Protein AF-A0A0U0PI88-F1 (afdb_monomer)

pLDDT: mean 86.48, std 11.91, range [40.47, 97.56]

Mean predicted aligned error: 6.32 Å

Structure (mmCIF, N/CA/C/O backbone):
data_AF-A0A0U0PI88-F1
#
_entry.id   AF-A0A0U0PI88-F1
#
loop_
_atom_site.group_PDB
_atom_site.id
_atom_site.type_symbol
_atom_site.label_atom_id
_atom_site.label_alt_id
_atom_site.label_comp_id
_atom_site.label_asym_id
_atom_site.label_entity_id
_atom_site.label_seq_id
_atom_site.pdbx_PDB_ins_code
_atom_site.Cartn_x
_atom_site.Cartn_y
_atom_site.Cartn_z
_atom_site.occupancy
_atom_site.B_iso_or_equiv
_atom_site.auth_seq_id
_atom_site.auth_comp_id
_atom_site.auth_asym_id
_atom_site.auth_atom_id
_atom_site.pdbx_PDB_model_num
ATOM 1 N N . MET A 1 1 ? -8.560 27.026 24.096 1.00 40.53 1 MET A N 1
ATOM 2 C CA . MET A 1 1 ? -9.704 27.097 23.160 1.00 40.53 1 MET A CA 1
ATOM 3 C C . MET A 1 1 ? -9.721 25.819 22.339 1.00 40.53 1 MET A C 1
ATOM 5 O O . MET A 1 1 ? -8.729 25.538 21.684 1.00 40.53 1 MET A O 1
ATOM 9 N N . THR A 1 2 ? -10.796 25.036 22.423 1.00 40.47 2 THR A N 1
ATOM 10 C CA . THR A 1 2 ? -10.964 23.768 21.691 1.00 40.47 2 THR A CA 1
ATOM 11 C C . THR A 1 2 ? -11.554 24.063 20.313 1.00 40.47 2 THR A C 1
ATOM 13 O O . THR A 1 2 ? -12.611 24.681 20.209 1.00 40.47 2 THR A O 1
ATOM 16 N N . THR A 1 3 ? -10.869 23.665 19.245 1.00 50.72 3 THR A N 1
ATOM 17 C CA . THR A 1 3 ? -11.275 23.916 17.854 1.00 50.72 3 THR A CA 1
ATOM 18 C C . THR A 1 3 ? -12.109 22.759 17.290 1.00 50.72 3 THR A C 1
ATOM 20 O O . THR A 1 3 ? -12.086 21.642 17.806 1.00 50.72 3 THR A O 1
ATOM 23 N N . LYS A 1 4 ? -12.820 22.966 16.169 1.00 57.47 4 LYS A N 1
ATOM 24 C CA . LYS A 1 4 ? -13.527 21.876 15.455 1.00 57.47 4 LYS A CA 1
ATOM 25 C C . LYS A 1 4 ? -12.606 20.690 15.109 1.00 57.47 4 LYS A C 1
ATOM 27 O O . LYS A 1 4 ? -13.071 19.553 15.088 1.00 57.47 4 LYS A O 1
ATOM 32 N N . LYS A 1 5 ? -11.306 20.931 14.875 1.00 59.31 5 LYS A N 1
ATOM 33 C CA . LYS A 1 5 ? -10.305 19.873 14.638 1.00 59.31 5 LYS A CA 1
ATOM 34 C C . LYS A 1 5 ? -10.106 18.984 15.871 1.00 59.31 5 LYS A C 1
ATOM 36 O O . LYS A 1 5 ? -9.972 17.770 15.723 1.00 59.31 5 LYS A O 1
ATOM 41 N N . ASP A 1 6 ? -10.169 19.562 17.068 1.00 56.34 6 ASP A N 1
ATOM 42 C CA . ASP A 1 6 ? -10.041 18.825 18.328 1.00 56.34 6 ASP A CA 1
ATOM 43 C C . ASP A 1 6 ? -11.246 17.906 18.567 1.00 56.34 6 ASP A C 1
ATOM 45 O O . ASP A 1 6 ? -11.070 16.764 18.989 1.00 56.34 6 ASP A O 1
ATOM 49 N N . PHE A 1 7 ? -12.456 18.335 18.184 1.00 59.84 7 PHE A N 1
ATOM 50 C CA . PHE A 1 7 ? -13.653 17.483 18.215 1.00 59.84 7 PHE A CA 1
ATOM 51 C C . PHE A 1 7 ? -13.547 16.274 17.274 1.00 59.84 7 PHE A C 1
ATOM 53 O O . PHE A 1 7 ? -13.949 15.172 17.647 1.00 59.84 7 PHE A O 1
ATOM 60 N N . VAL A 1 8 ? -12.976 16.444 16.075 1.00 71.44 8 VAL A N 1
ATOM 61 C CA . VAL A 1 8 ? -12.751 15.331 15.133 1.00 71.44 8 VAL A CA 1
ATOM 62 C C . VAL A 1 8 ? -11.703 14.356 15.680 1.00 71.44 8 VAL A C 1
ATOM 64 O O . VAL A 1 8 ? -11.906 13.143 15.625 1.00 71.44 8 VAL A O 1
ATOM 67 N N . LYS A 1 9 ? -10.611 14.865 16.269 1.00 74.81 9 LYS A N 1
ATOM 68 C CA . LYS A 1 9 ? -9.561 14.034 16.881 1.00 74.81 9 LYS A CA 1
ATOM 69 C C . LYS A 1 9 ? -10.082 13.257 18.095 1.00 74.81 9 LYS A C 1
ATOM 71 O O . LYS A 1 9 ? -9.788 12.070 18.215 1.00 74.81 9 LYS A O 1
ATOM 76 N N . ALA A 1 10 ? -10.871 13.896 18.959 1.00 78.88 10 ALA A N 1
ATOM 77 C CA . ALA A 1 10 ? -11.473 13.266 20.133 1.00 78.88 10 ALA A CA 1
ATOM 78 C C . ALA A 1 10 ? -12.487 12.177 19.750 1.00 78.88 10 ALA A C 1
ATOM 80 O O . ALA A 1 10 ? -12.410 11.066 20.272 1.00 78.88 10 ALA A O 1
ATOM 81 N N . ARG A 1 11 ? -13.375 12.448 18.780 1.00 80.25 11 ARG A N 1
ATOM 82 C CA . ARG A 1 11 ? -14.320 11.442 18.261 1.00 80.25 11 ARG A CA 1
ATOM 83 C C . ARG A 1 11 ? -13.606 10.240 17.650 1.00 80.25 11 ARG A C 1
ATOM 85 O O . ARG A 1 11 ? -14.028 9.115 17.882 1.00 80.25 11 ARG A O 1
ATOM 92 N N . ARG A 1 12 ? -12.500 10.463 16.930 1.00 78.00 12 ARG A N 1
ATOM 93 C CA . ARG A 1 12 ? -11.675 9.369 16.399 1.00 78.00 12 ARG A CA 1
ATOM 94 C C . ARG A 1 12 ? -11.076 8.523 17.517 1.00 78.00 12 ARG A C 1
ATOM 96 O O . ARG A 1 12 ? -11.201 7.310 17.462 1.00 78.00 12 ARG A O 1
ATOM 103 N N . LYS A 1 13 ? -10.460 9.142 18.531 1.00 84.56 13 LYS A N 1
ATOM 104 C CA . LYS A 1 13 ? -9.921 8.393 19.680 1.00 84.56 13 LYS A CA 1
ATOM 105 C C . LYS A 1 13 ? -11.006 7.548 20.337 1.00 84.56 13 LYS A C 1
ATOM 107 O O . LYS A 1 13 ? -10.788 6.371 20.557 1.00 84.56 13 LYS A O 1
ATOM 112 N N . GLN A 1 14 ? -12.184 8.125 20.565 1.00 86.06 14 GLN A N 1
ATOM 113 C CA . GLN A 1 14 ? -13.311 7.397 21.141 1.00 86.06 14 GLN A CA 1
ATOM 114 C C . GLN A 1 14 ? -13.760 6.221 20.262 1.00 86.06 14 GLN A C 1
ATOM 116 O O . GLN A 1 14 ? -14.044 5.154 20.790 1.00 86.06 14 GLN A O 1
ATOM 121 N N . PHE A 1 15 ? -13.825 6.404 18.941 1.00 84.81 15 PHE A N 1
ATOM 122 C CA . PHE A 1 15 ? -14.179 5.337 18.004 1.00 84.81 15 PHE A CA 1
ATOM 123 C C . PHE A 1 15 ? -13.164 4.189 18.041 1.00 84.81 15 PHE A C 1
ATOM 125 O O . PHE A 1 15 ? -13.554 3.043 18.222 1.00 84.81 15 PHE A O 1
ATOM 132 N N . VAL A 1 16 ? -11.870 4.500 17.960 1.00 86.88 16 VAL A N 1
ATOM 133 C CA . VAL A 1 16 ? -10.812 3.484 17.999 1.00 86.88 16 VAL A CA 1
ATOM 134 C C . VAL A 1 16 ? -10.742 2.798 19.369 1.00 86.88 16 VAL A C 1
ATOM 136 O O . VAL A 1 16 ? -10.608 1.584 19.442 1.00 86.88 16 VAL A O 1
ATOM 139 N N . SER A 1 17 ? -10.926 3.540 20.465 1.00 88.50 17 SER A N 1
ATOM 140 C CA . SER A 1 17 ? -11.033 2.941 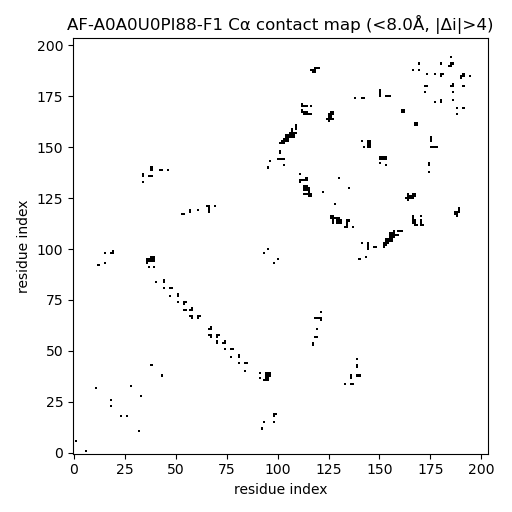21.798 1.00 88.50 17 SER A CA 1
ATOM 141 C C . SER A 1 17 ? -12.191 1.955 21.887 1.00 88.50 17 SER A C 1
ATOM 143 O O . SER A 1 17 ? -12.012 0.898 22.473 1.00 88.50 17 SER A O 1
ATOM 145 N N . ARG A 1 18 ? -13.351 2.260 21.283 1.00 89.62 18 ARG A N 1
ATOM 146 C CA . ARG A 1 18 ? -14.482 1.323 21.265 1.00 89.62 18 ARG A CA 1
ATOM 147 C C . ARG A 1 18 ? -14.115 0.022 20.574 1.00 89.62 18 ARG A C 1
ATOM 149 O O . ARG A 1 18 ? -14.468 -1.000 21.136 1.00 89.62 18 ARG A O 1
ATOM 156 N N . ILE A 1 19 ? -13.422 0.082 19.432 1.00 90.19 19 ILE A N 1
ATOM 157 C CA . ILE A 1 19 ? -12.943 -1.101 18.700 1.00 90.19 19 ILE A CA 1
ATOM 158 C C . ILE A 1 19 ? -12.105 -1.992 19.620 1.00 90.19 19 ILE A C 1
ATOM 160 O O . ILE A 1 19 ? -12.432 -3.157 19.768 1.00 90.19 19 ILE A O 1
ATOM 164 N N . ILE A 1 20 ? -11.101 -1.429 20.301 1.00 88.75 20 ILE A N 1
ATOM 165 C CA . ILE A 1 20 ? -10.195 -2.209 21.163 1.00 88.75 20 ILE A CA 1
ATOM 166 C C . ILE A 1 20 ? -10.895 -2.767 22.407 1.00 88.75 20 ILE A C 1
ATOM 168 O O . ILE A 1 20 ? -10.593 -3.866 22.853 1.00 88.75 20 ILE A O 1
ATOM 172 N N . THR A 1 21 ? -11.779 -1.986 23.032 1.00 89.94 21 THR A N 1
ATOM 173 C CA . THR A 1 21 ? -12.405 -2.389 24.305 1.00 89.94 21 THR A CA 1
ATOM 174 C C . THR A 1 21 ? -13.628 -3.282 24.133 1.00 89.94 21 THR A C 1
ATOM 176 O O . THR A 1 21 ? -14.136 -3.801 25.124 1.00 89.94 21 THR A O 1
ATOM 179 N N . GLY A 1 22 ? -14.173 -3.356 22.921 1.00 87.69 22 GLY A N 1
ATOM 180 C CA . GLY A 1 22 ? -15.372 -4.126 22.632 1.00 87.69 22 GLY A CA 1
ATOM 181 C C . GLY A 1 22 ? -15.032 -5.516 22.119 1.00 87.69 22 GLY A C 1
ATOM 182 O O . GLY A 1 22 ? -13.985 -5.723 21.519 1.00 87.69 22 GLY A O 1
ATOM 183 N N . ASP A 1 23 ? -15.953 -6.444 22.344 1.00 91.31 23 ASP A N 1
ATOM 184 C CA . ASP A 1 23 ? -15.924 -7.789 21.779 1.00 91.31 23 ASP A CA 1
ATOM 185 C C . ASP A 1 23 ? -16.867 -7.790 20.568 1.00 91.31 23 ASP A C 1
ATOM 187 O O . ASP A 1 23 ? -18.091 -7.819 20.726 1.00 91.31 23 ASP A O 1
ATOM 191 N N . TYR A 1 24 ? -16.311 -7.582 19.372 1.00 92.62 24 TYR A N 1
ATOM 192 C CA . TYR A 1 24 ? -17.074 -7.507 18.124 1.00 92.62 24 TYR A CA 1
ATOM 193 C C . TYR A 1 24 ? -16.629 -8.607 17.170 1.00 92.62 24 TYR A C 1
ATOM 195 O O . TYR A 1 24 ? -15.444 -8.715 16.877 1.00 92.62 24 TYR A O 1
ATOM 203 N N . ASP A 1 25 ? -17.591 -9.313 16.575 1.00 93.25 25 ASP A N 1
ATOM 204 C CA . ASP A 1 25 ? -17.313 -10.245 15.475 1.00 93.25 25 ASP A CA 1
ATOM 205 C C . ASP A 1 25 ? -16.973 -9.516 14.161 1.00 93.25 25 ASP A C 1
ATOM 207 O O . ASP A 1 25 ? -16.312 -10.066 13.284 1.00 93.25 25 ASP A O 1
ATOM 211 N N . ALA A 1 26 ? -17.462 -8.279 13.989 1.00 94.44 26 ALA A N 1
ATOM 212 C CA . ALA A 1 26 ? -17.216 -7.460 12.804 1.00 94.44 26 ALA A CA 1
ATOM 213 C C . ALA A 1 26 ? -17.398 -5.961 13.082 1.00 94.44 26 ALA A C 1
ATOM 215 O O . ALA A 1 26 ? -18.250 -5.545 13.872 1.00 94.44 26 ALA A O 1
ATOM 216 N N . ILE A 1 27 ? -16.639 -5.129 12.363 1.00 93.56 27 ILE A N 1
ATOM 217 C CA . ILE A 1 27 ? -16.718 -3.665 12.425 1.00 93.56 27 ILE A CA 1
ATOM 218 C C . ILE A 1 27 ? -16.922 -3.117 11.015 1.00 93.56 27 ILE A C 1
ATOM 220 O O . ILE A 1 27 ? -16.120 -3.365 10.119 1.00 93.56 27 ILE A O 1
ATOM 224 N N . VAL A 1 28 ? -17.967 -2.308 10.832 1.00 94.62 28 VAL A N 1
ATOM 225 C CA . VAL A 1 28 ? -18.207 -1.585 9.575 1.00 94.62 28 VAL A CA 1
ATOM 226 C C . VAL A 1 28 ? -17.711 -0.152 9.716 1.00 94.62 28 VAL A C 1
ATOM 228 O O . VAL A 1 28 ? -18.127 0.587 10.613 1.00 94.62 28 VAL A O 1
ATOM 231 N N . ILE A 1 29 ? -16.824 0.255 8.813 1.00 92.69 29 ILE A N 1
ATOM 232 C CA . ILE A 1 29 ? -16.184 1.568 8.819 1.00 92.69 29 ILE A CA 1
ATOM 233 C C . ILE A 1 29 ? -16.181 2.151 7.407 1.00 92.69 29 ILE A C 1
ATOM 235 O O . ILE A 1 29 ? -15.904 1.454 6.441 1.00 92.69 29 ILE A O 1
ATOM 239 N N . GLY A 1 30 ? -16.490 3.442 7.278 1.00 92.25 30 GLY A N 1
ATOM 240 C CA . GLY A 1 30 ? -16.359 4.130 5.992 1.00 92.25 30 GLY A CA 1
ATOM 241 C C . GLY A 1 30 ? -14.906 4.505 5.693 1.00 92.25 30 GLY A C 1
ATOM 242 O O . GLY A 1 30 ? -14.175 4.894 6.610 1.00 92.25 30 GLY A O 1
ATOM 243 N N . ASP A 1 31 ? -14.527 4.502 4.414 1.00 90.38 31 ASP A N 1
ATOM 244 C CA . ASP A 1 31 ? -13.166 4.757 3.908 1.00 90.38 31 ASP A CA 1
ATOM 245 C C . ASP A 1 31 ? -12.474 5.946 4.583 1.00 90.38 31 ASP A C 1
ATOM 247 O O . ASP A 1 31 ? -11.368 5.841 5.103 1.00 90.38 31 ASP A O 1
ATOM 251 N N . SER A 1 32 ? -13.169 7.084 4.683 1.00 87.44 32 SER A N 1
ATOM 252 C CA . SER A 1 32 ? -12.611 8.307 5.281 1.00 87.44 32 SER A CA 1
ATOM 253 C C . SER A 1 32 ? -12.236 8.187 6.765 1.00 87.44 32 SER A C 1
ATOM 255 O O . SER A 1 32 ? -11.491 9.024 7.280 1.00 87.44 32 SER A O 1
ATOM 257 N N . GLN A 1 33 ? -12.814 7.231 7.498 1.00 88.75 33 GLN A N 1
ATOM 258 C CA . GLN A 1 33 ? -12.428 6.928 8.877 1.00 88.75 33 GLN A CA 1
ATOM 259 C C . GLN A 1 33 ? -11.346 5.855 8.912 1.00 88.75 33 GLN A C 1
ATOM 261 O O . GLN A 1 33 ? -10.432 5.977 9.724 1.00 88.75 33 GLN A O 1
ATOM 266 N N . PHE A 1 34 ? -11.414 4.876 8.009 1.00 91.81 34 PHE A N 1
ATOM 267 C CA . PHE A 1 34 ? -10.381 3.861 7.840 1.00 91.81 34 PHE A CA 1
ATOM 268 C C . PHE A 1 34 ? -9.019 4.495 7.532 1.00 91.81 34 PHE A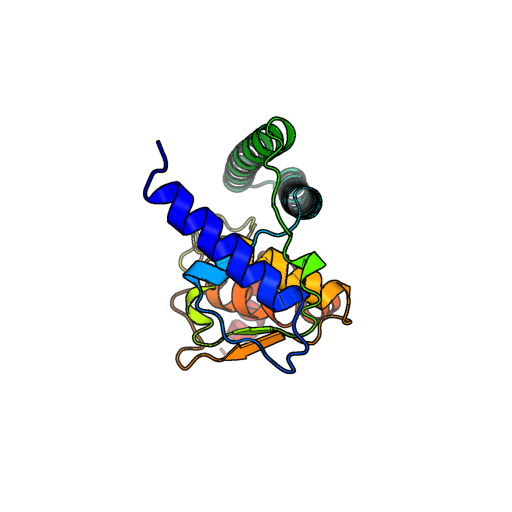 C 1
ATOM 270 O O . PHE A 1 34 ? -8.059 4.248 8.255 1.00 91.81 34 PHE A O 1
ATOM 277 N N . GLU A 1 35 ? -8.955 5.433 6.582 1.00 90.75 35 GLU A N 1
ATOM 278 C CA . GLU A 1 35 ? -7.746 6.205 6.233 1.00 90.75 35 GLU A CA 1
ATOM 279 C C . GLU A 1 35 ? -7.156 7.007 7.411 1.00 90.75 35 GLU A C 1
ATOM 281 O O . GLU A 1 35 ? -6.001 7.429 7.389 1.00 90.75 35 GLU A O 1
ATOM 286 N N . LYS A 1 36 ? -7.943 7.278 8.460 1.00 88.94 36 LYS A N 1
ATOM 287 C CA . LYS A 1 36 ? -7.477 8.041 9.633 1.00 88.94 36 LYS A CA 1
ATOM 288 C C . LYS A 1 36 ? -6.814 7.179 10.696 1.00 88.94 36 LYS A C 1
ATOM 290 O O . LYS A 1 36 ? -6.351 7.760 11.689 1.00 88.94 36 LYS A O 1
ATOM 295 N N . ILE A 1 37 ? -6.835 5.864 10.521 1.00 91.62 37 ILE A N 1
ATOM 296 C CA . ILE A 1 37 ? -6.147 4.876 11.343 1.00 91.62 37 ILE A CA 1
ATOM 297 C C . ILE A 1 37 ? -4.879 4.515 10.564 1.00 91.62 37 ILE A C 1
ATOM 299 O O . ILE A 1 37 ? -4.978 3.747 9.610 1.00 91.62 37 ILE A O 1
ATOM 303 N N . PRO A 1 38 ? -3.727 5.132 10.868 1.00 92.44 38 PRO A N 1
ATOM 304 C CA . PRO A 1 38 ? -2.497 4.842 10.147 1.00 92.44 38 PRO A CA 1
ATOM 305 C C . PRO A 1 38 ? -1.942 3.481 10.577 1.00 92.44 38 PRO A C 1
ATOM 307 O O . PRO A 1 38 ? -2.205 3.026 11.688 1.00 92.44 38 PRO A O 1
ATOM 310 N N . VAL A 1 39 ? -1.128 2.868 9.722 1.00 94.81 39 VAL A N 1
ATOM 311 C CA . VAL A 1 39 ? -0.182 1.842 10.179 1.00 94.81 39 VAL A CA 1
ATOM 312 C C . VAL A 1 39 ? 0.962 2.486 10.968 1.00 94.81 39 VAL A C 1
ATOM 314 O O . VAL A 1 39 ? 1.184 3.702 10.865 1.00 94.81 39 VAL A O 1
ATOM 317 N N . SER A 1 40 ? 1.717 1.679 11.704 1.00 93.75 40 SER A N 1
ATOM 318 C CA . SER A 1 40 ? 2.873 2.140 12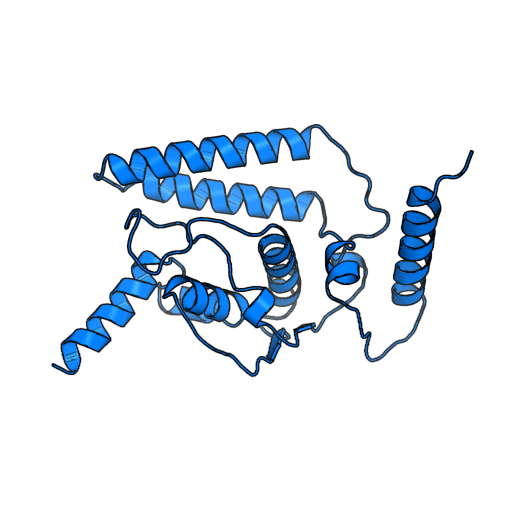.474 1.00 93.75 40 SER A CA 1
ATOM 319 C C . SER A 1 40 ? 3.892 2.925 11.635 1.00 93.75 40 SER A C 1
ATOM 321 O O . SER A 1 40 ? 4.047 2.739 10.422 1.00 93.75 40 SER A O 1
ATOM 323 N N . LYS A 1 41 ? 4.628 3.833 12.291 1.00 93.12 41 LYS A N 1
ATOM 324 C CA . LYS A 1 41 ? 5.714 4.594 11.646 1.00 93.12 41 LYS A CA 1
ATOM 325 C C . LYS A 1 41 ? 6.782 3.664 11.069 1.00 93.12 41 LYS A C 1
ATOM 327 O O . LYS A 1 41 ? 7.282 3.930 9.982 1.00 93.12 41 LYS A O 1
ATOM 332 N N . GLU A 1 42 ? 7.100 2.587 11.780 1.00 93.06 42 GLU A N 1
ATOM 333 C CA . GLU A 1 42 ? 8.039 1.564 11.323 1.00 93.06 42 GLU A CA 1
ATOM 334 C C . GLU A 1 42 ? 7.567 0.925 10.015 1.00 93.06 42 GLU A C 1
ATOM 336 O O . GLU A 1 42 ? 8.310 0.923 9.038 1.00 93.06 42 GLU A O 1
ATOM 341 N N . ARG A 1 43 ? 6.300 0.500 9.934 1.00 94.81 43 ARG A N 1
ATOM 342 C CA . ARG A 1 43 ? 5.740 -0.076 8.705 1.00 94.81 43 ARG A CA 1
ATOM 343 C C . ARG A 1 43 ? 5.729 0.914 7.540 1.00 94.81 43 ARG A C 1
ATOM 345 O O . ARG A 1 43 ? 6.053 0.534 6.419 1.00 94.81 43 ARG A O 1
ATOM 352 N N . GLN A 1 44 ? 5.425 2.189 7.795 1.00 95.44 44 GLN A N 1
ATOM 353 C CA . GLN A 1 44 ? 5.532 3.239 6.772 1.00 95.44 44 GLN A CA 1
ATOM 354 C C . GLN A 1 44 ? 6.974 3.409 6.268 1.00 95.44 44 GLN A C 1
ATOM 356 O O . GLN A 1 44 ? 7.183 3.592 5.071 1.00 95.44 44 GLN A O 1
ATOM 361 N N . MET A 1 45 ? 7.967 3.354 7.163 1.00 95.31 45 MET A N 1
ATOM 362 C CA . MET A 1 45 ? 9.382 3.442 6.791 1.00 95.31 45 MET A CA 1
ATOM 363 C C . MET A 1 45 ? 9.819 2.224 5.975 1.00 95.31 45 MET A C 1
ATOM 365 O O . MET A 1 45 ? 10.395 2.405 4.907 1.00 95.31 45 MET A O 1
ATOM 369 N N . ASN A 1 46 ? 9.483 1.016 6.431 1.00 95.88 46 ASN A N 1
ATOM 370 C CA . ASN A 1 46 ? 9.811 -0.231 5.738 1.00 95.88 46 ASN A CA 1
ATOM 371 C C . ASN A 1 46 ? 9.208 -0.255 4.330 1.00 95.88 46 ASN A C 1
ATOM 373 O O . ASN A 1 46 ? 9.912 -0.533 3.368 1.00 95.88 46 ASN A O 1
ATOM 377 N N . TYR A 1 47 ? 7.947 0.166 4.185 1.00 95.00 47 TYR A N 1
ATOM 378 C CA . TYR A 1 47 ? 7.304 0.287 2.877 1.00 95.00 47 TYR A CA 1
ATOM 379 C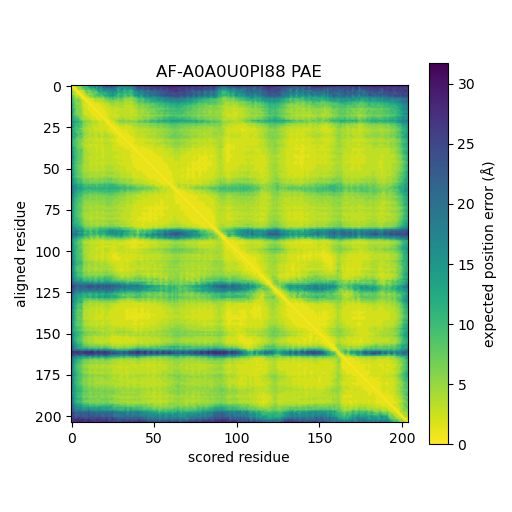 C . TYR A 1 47 ? 8.074 1.222 1.925 1.00 95.00 47 TYR A C 1
ATOM 381 O O . TYR A 1 47 ? 8.242 0.916 0.745 1.00 95.00 47 TYR A O 1
ATOM 389 N N . ILE A 1 48 ? 8.548 2.373 2.416 1.00 95.50 48 ILE A N 1
ATOM 390 C CA . ILE A 1 48 ? 9.324 3.313 1.594 1.00 95.50 48 ILE A CA 1
ATOM 391 C C . ILE A 1 48 ? 10.690 2.719 1.225 1.00 95.50 48 ILE A C 1
ATOM 393 O O . ILE A 1 48 ? 11.107 2.846 0.074 1.00 95.50 48 ILE A O 1
ATOM 397 N N . GLU A 1 49 ? 11.368 2.065 2.167 1.00 96.75 49 GLU A N 1
ATOM 398 C CA . GLU A 1 49 ? 12.665 1.416 1.937 1.00 96.75 49 GLU A CA 1
ATOM 399 C C . GLU A 1 49 ? 12.567 0.276 0.914 1.00 96.75 49 GLU A C 1
ATOM 401 O O . GLU A 1 49 ? 13.385 0.206 -0.004 1.00 96.75 49 GLU A O 1
ATOM 406 N N . ASP A 1 50 ? 11.526 -0.555 0.981 1.00 93.69 50 ASP A N 1
ATOM 407 C CA . ASP A 1 50 ? 11.282 -1.617 -0.002 1.00 93.69 50 ASP A CA 1
ATOM 408 C C . ASP A 1 50 ? 11.124 -1.040 -1.414 1.00 93.69 50 ASP A C 1
ATOM 410 O O . ASP A 1 50 ? 11.737 -1.517 -2.374 1.00 93.69 50 ASP A O 1
ATOM 414 N N . LYS A 1 51 ? 10.367 0.057 -1.544 1.00 92.50 51 LYS A N 1
ATOM 415 C CA . LYS A 1 51 ? 10.190 0.756 -2.824 1.00 92.50 51 LYS A CA 1
ATOM 416 C C . LYS A 1 51 ? 11.475 1.418 -3.316 1.00 92.50 51 LYS A C 1
ATOM 418 O O . LYS A 1 51 ? 11.724 1.442 -4.522 1.00 92.50 51 LYS A O 1
ATOM 423 N N . LEU A 1 52 ? 12.307 1.935 -2.412 1.00 95.31 52 LEU A N 1
ATOM 424 C CA . LEU A 1 52 ? 13.632 2.454 -2.753 1.00 95.31 52 LEU A CA 1
ATOM 425 C C . LEU A 1 52 ? 14.547 1.350 -3.283 1.00 95.31 52 LEU A C 1
ATOM 427 O O . LEU A 1 52 ? 15.251 1.577 -4.267 1.00 95.31 52 LEU A O 1
ATOM 431 N N . ASN A 1 53 ? 14.525 0.167 -2.673 1.00 94.50 53 ASN A N 1
ATOM 432 C CA . ASN A 1 53 ? 15.322 -0.974 -3.118 1.00 94.50 53 ASN A CA 1
ATOM 433 C C . ASN A 1 53 ? 14.894 -1.439 -4.517 1.00 94.50 53 ASN A C 1
ATOM 435 O O . ASN A 1 53 ? 15.741 -1.523 -5.405 1.00 94.50 53 ASN A O 1
ATOM 439 N N . GLU A 1 54 ? 13.590 -1.592 -4.755 1.00 90.50 54 GLU A N 1
ATOM 440 C CA . GLU A 1 54 ? 13.022 -1.921 -6.072 1.00 90.50 54 GLU A CA 1
ATOM 441 C C . GLU A 1 54 ? 13.448 -0.902 -7.155 1.00 90.50 54 GLU A C 1
ATOM 443 O O . GLU A 1 54 ? 13.916 -1.263 -8.238 1.00 90.50 54 GLU A O 1
ATOM 448 N N . LEU A 1 55 ? 13.387 0.400 -6.850 1.00 91.06 55 LEU A N 1
ATOM 449 C CA . LEU A 1 55 ? 13.836 1.452 -7.769 1.00 91.06 55 LEU A CA 1
ATOM 450 C C . LEU A 1 55 ? 15.351 1.437 -8.021 1.00 91.06 55 LEU A C 1
ATOM 452 O O . LEU A 1 55 ? 15.793 1.711 -9.141 1.00 91.06 55 LEU A O 1
ATOM 456 N N . ARG A 1 56 ? 16.161 1.151 -6.996 1.00 93.44 56 ARG A N 1
ATOM 457 C CA . ARG A 1 56 ? 17.628 1.062 -7.107 1.00 93.44 56 ARG A CA 1
ATOM 458 C C . ARG A 1 56 ? 18.044 -0.132 -7.967 1.00 93.44 56 ARG A C 1
ATOM 460 O O . ARG A 1 56 ? 18.973 0.003 -8.769 1.00 93.44 56 ARG A O 1
ATOM 467 N N . GLU A 1 57 ? 17.339 -1.256 -7.863 1.00 89.88 57 GLU A N 1
ATOM 468 C CA . GLU A 1 57 ? 17.539 -2.420 -8.730 1.00 89.88 57 GLU A CA 1
ATOM 469 C C . GLU A 1 57 ? 17.252 -2.072 -10.193 1.00 89.88 57 GLU A C 1
ATOM 471 O O . GLU A 1 57 ? 18.111 -2.289 -11.051 1.00 89.88 57 GLU A O 1
ATOM 476 N N . ILE A 1 58 ? 16.107 -1.444 -10.477 1.00 86.31 58 ILE A N 1
ATOM 477 C CA . ILE A 1 58 ? 15.739 -1.020 -11.838 1.00 86.31 58 ILE A CA 1
ATOM 478 C C . ILE A 1 58 ? 16.745 -0.017 -12.399 1.00 86.31 58 ILE A C 1
ATOM 480 O O . ILE A 1 58 ? 17.179 -0.148 -13.543 1.00 86.31 58 ILE A O 1
ATOM 484 N N . LYS A 1 59 ? 17.170 0.960 -11.590 1.00 88.88 59 LYS A N 1
ATOM 485 C CA . LYS A 1 59 ? 18.195 1.932 -11.986 1.00 88.88 59 LYS A CA 1
ATOM 486 C C . LYS A 1 59 ? 19.505 1.247 -12.383 1.00 88.88 59 LYS A C 1
ATOM 488 O O . LYS A 1 59 ? 20.124 1.655 -13.359 1.00 88.88 59 LYS A O 1
ATOM 493 N 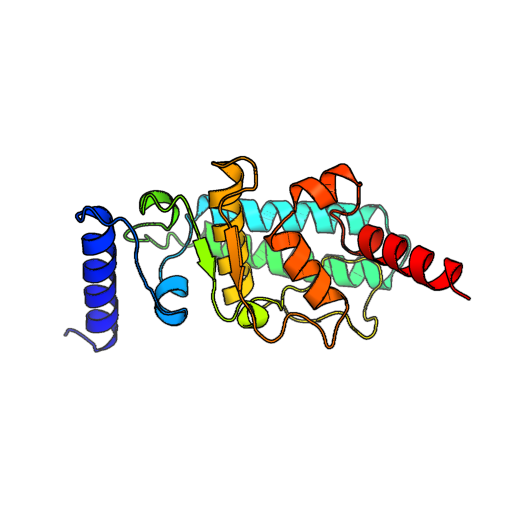N . THR A 1 60 ? 19.927 0.239 -11.621 1.00 91.00 60 THR A N 1
ATOM 494 C CA . THR A 1 60 ? 21.202 -0.464 -11.835 1.00 91.00 60 THR A CA 1
ATOM 495 C C . THR A 1 60 ? 21.192 -1.313 -13.103 1.00 91.00 60 THR A C 1
ATOM 497 O O . THR A 1 60 ? 22.195 -1.363 -13.807 1.00 91.00 60 THR A O 1
ATOM 500 N N . HIS A 1 61 ? 20.067 -1.964 -13.405 1.00 87.44 61 HIS A N 1
ATOM 501 C CA . HIS A 1 61 ? 19.969 -2.916 -14.515 1.00 87.44 61 HIS A CA 1
ATOM 502 C C . HIS A 1 61 ? 19.456 -2.299 -15.823 1.00 87.44 61 HIS A C 1
ATOM 504 O O . HIS A 1 61 ? 19.550 -2.927 -16.876 1.00 87.44 61 HIS A O 1
ATOM 510 N N . SER A 1 62 ? 18.905 -1.084 -15.788 1.00 83.62 62 SER A N 1
ATOM 511 C CA . SER A 1 62 ? 18.362 -0.432 -16.978 1.00 83.62 62 SER A CA 1
ATOM 512 C C . SER A 1 62 ? 19.435 0.310 -17.776 1.00 83.62 62 SER A C 1
ATOM 514 O O . SER A 1 62 ? 19.998 1.302 -17.319 1.00 83.62 62 SER A O 1
ATOM 516 N N . GLU A 1 63 ? 19.610 -0.066 -19.042 1.00 84.88 63 GLU A N 1
ATOM 517 C CA . GLU A 1 63 ? 20.410 0.702 -20.010 1.00 84.88 63 GLU A CA 1
ATOM 518 C C . GLU A 1 63 ? 19.636 1.895 -20.611 1.00 84.88 63 GLU A C 1
ATOM 520 O O . GLU A 1 63 ? 20.209 2.789 -21.244 1.00 84.88 63 GLU A O 1
ATOM 525 N N . ASN A 1 64 ? 18.315 1.950 -20.402 1.00 84.62 64 ASN A N 1
ATOM 526 C CA . ASN A 1 64 ? 17.470 3.026 -20.903 1.00 84.62 64 ASN A CA 1
ATOM 527 C C . ASN A 1 64 ? 17.623 4.296 -20.047 1.00 84.62 64 ASN A C 1
ATOM 529 O O . ASN A 1 64 ? 17.192 4.353 -18.894 1.00 84.62 64 ASN A O 1
ATOM 533 N N . LYS A 1 65 ? 18.180 5.359 -20.643 1.00 85.00 65 LYS A N 1
ATOM 534 C CA . LYS A 1 65 ? 18.390 6.663 -19.985 1.00 85.00 65 LYS A CA 1
ATOM 535 C C . LYS A 1 65 ? 17.104 7.303 -19.453 1.00 85.00 65 LYS A C 1
ATOM 537 O O . LYS A 1 65 ? 17.158 8.020 -18.457 1.00 85.00 65 LYS A O 1
ATOM 542 N N . TYR A 1 66 ? 15.970 7.092 -20.122 1.00 83.12 66 TYR A N 1
ATOM 543 C CA . TYR A 1 66 ? 14.683 7.634 -19.687 1.00 83.12 66 TYR A CA 1
ATOM 544 C C . TYR A 1 66 ? 14.231 6.967 -18.385 1.00 83.12 66 TYR A C 1
ATOM 546 O O . TYR A 1 66 ? 13.967 7.653 -17.401 1.00 83.12 66 TYR A O 1
ATOM 554 N N . THR A 1 67 ? 14.255 5.637 -18.361 1.00 82.88 67 THR A N 1
ATOM 555 C CA . THR A 1 67 ? 13.948 4.809 -17.191 1.00 82.88 67 THR A CA 1
ATOM 556 C C . THR A 1 67 ? 14.840 5.150 -16.002 1.00 82.88 67 THR A C 1
ATOM 558 O O . THR A 1 67 ? 14.345 5.372 -14.900 1.00 82.88 67 THR A O 1
ATOM 561 N N . VAL A 1 68 ? 16.153 5.275 -16.228 1.00 88.00 68 VAL A N 1
ATOM 562 C CA . VAL A 1 68 ? 17.115 5.672 -15.186 1.00 88.00 68 VAL A CA 1
ATOM 563 C C . VAL A 1 68 ? 16.736 7.026 -14.583 1.00 88.00 68 VAL A C 1
ATOM 565 O O . VAL A 1 68 ? 16.708 7.172 -13.363 1.00 88.00 68 VAL A O 1
ATOM 568 N N . LYS A 1 69 ? 16.383 8.005 -15.421 1.00 88.19 69 LYS A N 1
ATOM 569 C CA . LYS A 1 69 ? 15.986 9.342 -14.969 1.00 88.19 69 LYS A CA 1
ATOM 570 C C . LYS A 1 69 ? 14.678 9.330 -14.170 1.00 88.19 69 LYS A C 1
ATOM 572 O O . LYS A 1 69 ? 14.570 10.041 -13.173 1.00 88.19 69 LYS A O 1
ATOM 577 N N . GLU A 1 70 ? 13.682 8.551 -14.587 1.00 85.38 70 GLU A N 1
ATOM 578 C CA . GLU A 1 70 ? 12.429 8.404 -13.831 1.00 85.38 70 GLU A CA 1
ATOM 579 C C . GLU A 1 70 ? 12.648 7.710 -12.481 1.00 85.38 70 GLU A C 1
ATOM 581 O O . GLU A 1 70 ? 12.077 8.133 -11.468 1.00 85.38 70 GLU A O 1
ATOM 586 N N . ALA A 1 71 ? 13.512 6.691 -12.446 1.00 88.75 71 ALA A N 1
ATOM 587 C CA . ALA A 1 71 ? 13.896 6.021 -11.212 1.00 88.75 71 ALA A CA 1
ATOM 588 C C . ALA A 1 71 ? 14.595 6.996 -10.253 1.00 88.75 71 ALA A C 1
ATOM 590 O O . ALA A 1 71 ? 14.224 7.071 -9.087 1.00 88.75 71 ALA A O 1
ATOM 591 N N . GLU A 1 72 ? 15.529 7.821 -10.739 1.00 92.19 72 GLU A N 1
ATOM 592 C CA . GLU A 1 72 ? 16.202 8.854 -9.935 1.00 92.19 72 GLU A CA 1
ATOM 593 C C . GLU A 1 72 ? 15.234 9.878 -9.334 1.00 92.19 72 GLU A C 1
ATOM 595 O O . GLU A 1 72 ? 15.347 10.223 -8.157 1.00 92.19 72 GLU A O 1
ATOM 600 N N . GLN A 1 73 ? 14.259 10.344 -10.118 1.00 90.44 73 GLN A N 1
ATOM 601 C CA . GLN A 1 73 ? 13.232 11.265 -9.624 1.00 90.44 73 GLN A CA 1
ATOM 602 C C . GLN A 1 73 ? 12.372 10.625 -8.530 1.00 90.44 73 GLN A C 1
ATOM 604 O O . GLN A 1 73 ? 12.071 11.268 -7.523 1.00 90.44 73 GLN A O 1
ATOM 609 N N . SER A 1 74 ? 11.998 9.358 -8.715 1.00 90.06 74 SER A N 1
ATOM 610 C CA . SER A 1 74 ? 11.180 8.614 -7.754 1.00 90.06 74 SER A CA 1
ATOM 611 C C . SER A 1 74 ? 11.951 8.326 -6.463 1.00 90.06 74 SER A C 1
ATOM 613 O O . SER A 1 74 ? 11.416 8.555 -5.380 1.00 90.06 74 SER A O 1
ATOM 615 N N . ILE A 1 75 ? 13.222 7.920 -6.575 1.00 94.62 75 ILE A N 1
ATOM 616 C CA . ILE A 1 75 ? 14.140 7.715 -5.445 1.00 94.62 75 ILE A CA 1
ATOM 617 C C . ILE A 1 75 ? 14.256 9.000 -4.629 1.00 94.62 75 ILE A C 1
ATOM 619 O O . ILE A 1 75 ? 13.973 8.986 -3.438 1.00 94.62 75 ILE A O 1
ATOM 623 N N . SER A 1 76 ? 14.568 10.130 -5.271 1.00 96.06 76 SER A N 1
ATOM 624 C CA . SER A 1 76 ? 14.698 11.414 -4.571 1.00 96.06 76 SER A CA 1
ATOM 625 C C . SER A 1 76 ? 13.404 11.821 -3.849 1.00 96.06 76 SER A C 1
ATOM 627 O O . SER A 1 76 ? 13.440 12.339 -2.730 1.00 96.06 76 SER A O 1
ATOM 629 N N . GLY A 1 77 ? 12.244 11.560 -4.462 1.00 93.69 77 GLY A N 1
ATOM 630 C CA . GLY A 1 77 ? 10.943 11.809 -3.844 1.00 93.69 77 GLY A CA 1
ATOM 631 C C . GLY A 1 77 ? 10.692 10.953 -2.600 1.00 93.69 77 GLY A C 1
ATOM 632 O O . GLY A 1 77 ? 10.211 11.475 -1.593 1.00 93.69 77 GLY A O 1
ATOM 633 N N . LEU A 1 78 ? 11.023 9.662 -2.660 1.00 95.00 78 LEU A N 1
ATOM 634 C CA . LEU A 1 78 ? 10.861 8.720 -1.551 1.00 95.00 78 LEU A CA 1
ATOM 635 C C . LEU A 1 78 ? 11.880 8.952 -0.430 1.00 95.00 78 LEU A C 1
ATOM 637 O O . LEU A 1 78 ? 11.487 8.953 0.731 1.00 95.00 78 LEU A O 1
ATOM 641 N N . GLU A 1 79 ? 13.144 9.242 -0.749 1.00 97.50 79 GLU A N 1
ATOM 642 C CA . GLU A 1 79 ? 14.175 9.597 0.240 1.00 97.50 79 GLU A CA 1
ATOM 643 C C . GLU A 1 79 ? 13.755 10.832 1.042 1.00 97.50 79 GLU A C 1
ATOM 645 O O . GLU A 1 79 ? 13.814 10.833 2.271 1.00 97.50 79 GLU A O 1
ATOM 650 N N . LYS A 1 80 ? 13.201 11.851 0.373 1.00 96.62 80 LYS A N 1
ATOM 651 C CA . LYS A 1 80 ? 12.644 13.018 1.063 1.00 96.62 80 LYS A CA 1
ATOM 652 C C . LYS A 1 80 ? 11.472 12.653 1.981 1.00 96.62 80 LYS A C 1
ATOM 654 O O . LYS A 1 80 ? 11.385 13.171 3.093 1.00 96.62 80 LYS A O 1
ATOM 659 N N . GLN A 1 81 ? 10.560 11.787 1.531 1.00 93.69 81 GLN A N 1
ATOM 660 C CA . GLN A 1 81 ? 9.441 11.327 2.363 1.00 93.69 81 GLN A CA 1
ATOM 661 C C . GLN A 1 81 ? 9.928 10.537 3.581 1.00 93.69 81 GLN A C 1
ATOM 663 O O . GLN A 1 81 ? 9.409 10.740 4.679 1.00 93.69 81 GLN A O 1
ATOM 668 N N . LEU A 1 82 ? 10.937 9.684 3.402 1.00 95.81 82 LEU A N 1
ATOM 669 C CA . LEU A 1 82 ? 11.564 8.917 4.470 1.00 95.81 82 LEU A CA 1
ATOM 670 C C . LEU A 1 82 ? 12.231 9.837 5.496 1.00 95.81 82 LEU A C 1
ATOM 672 O O . LEU A 1 82 ? 11.988 9.692 6.691 1.00 95.81 82 LEU A O 1
ATOM 676 N N . GLU A 1 83 ? 13.003 10.830 5.046 1.00 95.56 83 GLU A N 1
ATOM 677 C CA . GLU A 1 83 ? 13.615 11.826 5.929 1.00 95.56 83 GLU A CA 1
ATOM 678 C C . GLU A 1 83 ? 12.565 12.608 6.727 1.00 95.56 83 GLU A C 1
ATOM 680 O O . GLU A 1 83 ? 12.716 12.814 7.934 1.00 95.56 83 GLU A O 1
ATOM 685 N N . GLU A 1 84 ? 11.488 13.056 6.075 1.00 93.31 84 GLU A N 1
ATOM 686 C CA . GLU A 1 84 ? 10.378 13.733 6.751 1.00 93.31 84 GLU A CA 1
ATOM 687 C C . GLU A 1 84 ? 9.750 12.818 7.811 1.00 93.31 84 GLU A C 1
ATOM 689 O O . GLU A 1 84 ? 9.536 13.238 8.952 1.00 93.31 84 GLU A O 1
ATOM 694 N N . LEU A 1 85 ? 9.498 11.556 7.465 1.00 91.44 85 LEU A N 1
ATOM 695 C CA . LEU A 1 85 ? 8.924 10.577 8.377 1.00 91.44 85 LEU A CA 1
ATO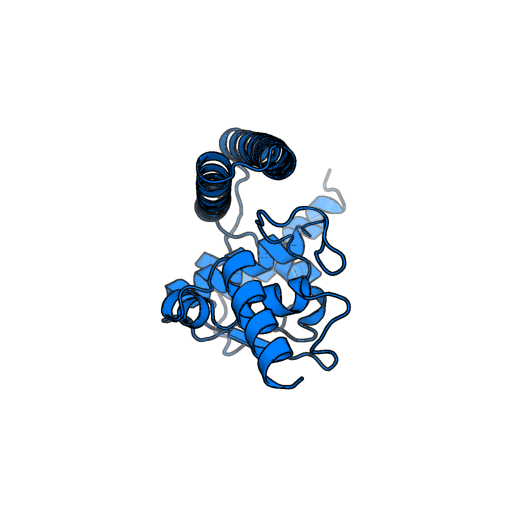M 696 C C . LEU A 1 85 ? 9.846 10.310 9.572 1.00 91.44 85 LEU A C 1
ATOM 698 O O . LEU A 1 85 ? 9.372 10.275 10.705 1.00 91.44 85 LEU A O 1
ATOM 702 N N . GLN A 1 86 ? 11.157 10.192 9.353 1.00 90.81 86 GLN A N 1
ATOM 703 C CA . GLN A 1 86 ? 12.157 10.000 10.404 1.00 90.81 86 GLN A CA 1
ATOM 704 C C . GLN A 1 86 ? 12.207 11.194 11.364 1.00 90.81 86 GLN A C 1
ATOM 706 O O . GLN A 1 86 ? 12.112 10.992 12.578 1.00 90.81 86 GLN A O 1
ATOM 711 N N . ARG A 1 87 ? 12.275 12.426 10.835 1.00 89.50 87 ARG A N 1
ATOM 712 C CA . ARG A 1 87 ? 12.388 13.668 11.625 1.00 89.50 87 ARG A CA 1
ATOM 713 C C . ARG A 1 87 ? 11.177 13.930 12.513 1.00 89.50 87 ARG A C 1
ATOM 715 O O . ARG A 1 87 ? 11.332 14.411 13.634 1.00 89.50 87 ARG A O 1
ATOM 722 N N . PHE A 1 88 ? 9.971 13.651 12.024 1.00 83.56 88 PHE A N 1
ATOM 723 C CA . PHE A 1 88 ? 8.751 13.915 12.779 1.00 83.56 88 PHE A CA 1
ATOM 724 C C . PHE A 1 88 ? 8.289 12.659 13.512 1.00 83.56 88 PHE A C 1
ATOM 726 O O . PHE A 1 88 ? 7.900 11.666 12.898 1.00 83.56 88 PHE A O 1
ATOM 733 N N . ASN A 1 89 ? 8.260 12.709 14.844 1.00 70.19 89 ASN A N 1
ATOM 734 C CA . ASN A 1 89 ? 7.501 11.722 15.599 1.00 70.19 89 ASN A CA 1
ATOM 735 C C . ASN A 1 89 ? 6.026 12.139 15.611 1.00 70.19 89 ASN A C 1
ATOM 737 O O . ASN A 1 89 ? 5.611 13.014 16.374 1.00 70.19 89 ASN A O 1
ATOM 741 N N . ARG A 1 90 ? 5.234 11.579 14.694 1.00 67.44 90 ARG A N 1
ATOM 742 C CA . ARG A 1 90 ? 3.779 11.707 14.759 1.00 67.44 90 ARG A CA 1
ATOM 743 C C . ARG A 1 90 ? 3.274 10.611 15.680 1.00 67.44 90 ARG A C 1
ATOM 745 O O . ARG A 1 90 ? 2.976 9.528 15.197 1.00 67.44 90 ARG A O 1
ATOM 752 N N . ASP A 1 91 ? 3.155 10.913 16.972 1.00 60.88 91 ASP A N 1
ATOM 753 C CA . ASP A 1 91 ? 2.500 9.999 17.909 1.00 60.88 91 ASP A CA 1
ATOM 754 C C . ASP A 1 91 ? 1.064 9.744 17.437 1.00 60.88 91 ASP A C 1
ATOM 756 O O . ASP A 1 91 ? 0.157 10.590 17.523 1.00 60.88 91 ASP A O 1
ATOM 760 N N . SER A 1 92 ? 0.889 8.561 16.869 1.00 68.00 92 SER A N 1
ATOM 761 C CA . SER A 1 92 ? -0.392 7.932 16.656 1.00 68.00 92 SER A CA 1
ATOM 762 C C . SER A 1 92 ? -0.930 7.496 18.017 1.00 68.00 92 SER A C 1
ATOM 764 O O . SER A 1 92 ? -0.181 7.125 18.914 1.00 68.00 92 SER A O 1
ATOM 766 N N . PHE A 1 93 ? -2.240 7.638 18.226 1.00 75.94 93 PHE A N 1
ATOM 767 C CA . PHE A 1 93 ? -2.836 7.191 19.487 1.00 75.94 93 PHE A CA 1
ATOM 768 C C . PHE A 1 93 ? -2.840 5.664 19.567 1.00 75.94 93 PHE A C 1
ATOM 770 O O . PHE A 1 93 ? -2.601 5.130 20.642 1.00 75.94 93 PHE A O 1
ATOM 777 N N . ILE A 1 94 ? -3.142 5.025 18.436 1.00 87.56 94 ILE A N 1
ATOM 778 C CA . ILE A 1 94 ? -3.306 3.592 18.206 1.00 87.56 94 ILE A CA 1
ATOM 779 C C . ILE A 1 94 ? -3.031 3.395 16.711 1.00 87.56 94 ILE A C 1
ATOM 781 O O . ILE A 1 94 ? -3.636 4.108 15.897 1.00 87.56 94 ILE A O 1
ATOM 785 N N . ASP A 1 95 ? -2.160 2.449 16.376 1.00 92.38 95 ASP A N 1
ATOM 786 C CA . ASP A 1 95 ? -1.885 2.052 14.995 1.00 92.38 95 ASP A CA 1
ATOM 787 C C . ASP A 1 95 ? -2.828 0.929 14.546 1.00 92.38 95 ASP A C 1
ATOM 789 O O . ASP A 1 95 ? -3.472 0.272 15.368 1.00 92.38 95 ASP A O 1
ATOM 793 N N . PHE A 1 96 ? -2.947 0.732 13.233 1.00 94.69 96 PHE A N 1
ATOM 794 C CA . PHE A 1 96 ? -3.830 -0.273 12.637 1.00 94.69 96 PHE A CA 1
ATOM 795 C C . PHE A 1 96 ? -3.565 -1.680 13.189 1.00 94.69 96 PHE A C 1
ATOM 797 O O . PHE A 1 96 ? -4.498 -2.389 13.555 1.00 94.69 96 PHE A O 1
ATOM 804 N N . GLU A 1 97 ? -2.291 -2.026 13.344 1.00 93.00 97 GLU A N 1
ATOM 805 C CA . GLU A 1 97 ? -1.816 -3.312 13.859 1.00 93.00 97 GLU A CA 1
ATOM 806 C C . GLU A 1 97 ? -2.282 -3.575 15.301 1.00 93.00 97 GLU A C 1
ATOM 808 O O . GLU A 1 97 ? -2.434 -4.715 15.728 1.00 93.00 97 GLU A O 1
ATOM 813 N N . ASN A 1 98 ? -2.560 -2.520 16.073 1.00 91.69 98 ASN A N 1
ATOM 814 C CA . ASN A 1 98 ? -3.027 -2.647 17.453 1.00 91.69 98 ASN A CA 1
ATOM 815 C C . ASN A 1 98 ? -4.544 -2.846 17.568 1.00 91.69 98 ASN A C 1
ATOM 817 O O . ASN A 1 98 ? -5.048 -2.986 18.682 1.00 91.69 98 ASN A O 1
ATOM 821 N N . LEU A 1 99 ? -5.282 -2.824 16.455 1.00 92.06 99 LEU A N 1
ATOM 822 C CA . LEU A 1 99 ? -6.728 -3.048 16.469 1.00 92.06 99 LEU A CA 1
ATOM 823 C C . LEU A 1 99 ? -7.110 -4.521 16.590 1.00 92.06 99 LEU A C 1
ATOM 825 O O . LEU A 1 99 ? -8.260 -4.794 16.917 1.00 92.06 99 LEU A O 1
ATOM 829 N N . GLY A 1 100 ? -6.181 -5.444 16.316 1.00 90.62 100 GLY A N 1
ATOM 830 C CA . GLY A 1 100 ? -6.466 -6.881 16.299 1.00 90.62 100 GLY A CA 1
ATOM 831 C C . GLY A 1 100 ? -7.371 -7.312 15.142 1.00 90.62 100 GLY A C 1
ATOM 832 O O . GLY A 1 100 ? -8.065 -8.314 15.261 1.00 90.62 100 GLY A O 1
ATOM 833 N N . ILE A 1 101 ? -7.401 -6.542 14.047 1.00 93.19 101 ILE A N 1
ATOM 834 C CA . ILE A 1 101 ? -8.141 -6.906 12.833 1.00 93.19 101 ILE A CA 1
ATOM 835 C C . ILE A 1 101 ? -7.337 -7.969 12.086 1.00 93.19 101 ILE A C 1
ATOM 837 O O . ILE A 1 101 ? -6.228 -7.693 11.638 1.00 93.19 101 ILE A O 1
ATOM 841 N N . ASP A 1 102 ? -7.924 -9.148 11.915 1.00 94.88 102 ASP A N 1
ATOM 842 C CA . ASP A 1 102 ? -7.330 -10.298 11.224 1.00 94.88 102 ASP A CA 1
ATOM 843 C C . ASP A 1 102 ? -7.939 -10.551 9.834 1.00 94.88 102 ASP A C 1
ATOM 845 O O . ASP A 1 102 ? -7.416 -11.354 9.061 1.00 94.88 102 ASP A O 1
ATOM 849 N N . PHE A 1 103 ? -9.037 -9.866 9.496 1.00 96.94 103 PHE A N 1
ATOM 850 C CA . PHE A 1 103 ? -9.746 -10.002 8.228 1.00 96.94 103 PHE A CA 1
ATOM 851 C C . PHE A 1 103 ? -10.238 -8.654 7.704 1.00 96.94 103 PHE A C 1
ATOM 853 O O . PHE A 1 103 ? -10.851 -7.867 8.429 1.00 96.94 103 PHE A O 1
ATOM 860 N N . LEU A 1 104 ? -10.023 -8.399 6.411 1.00 97.12 104 LEU A N 1
ATOM 861 C CA . LEU A 1 104 ? -10.455 -7.173 5.744 1.00 97.12 104 LEU A CA 1
ATOM 862 C C . LEU A 1 104 ? -11.353 -7.478 4.543 1.00 97.12 104 LEU A C 1
ATOM 864 O O . LEU A 1 104 ? -10.926 -8.058 3.545 1.00 97.12 104 LEU A O 1
ATOM 868 N N . PHE A 1 105 ? -12.594 -7.001 4.626 1.00 97.56 105 PHE A N 1
ATOM 869 C CA . PHE A 1 105 ? -13.531 -6.966 3.510 1.00 97.56 105 PHE A CA 1
ATOM 870 C C . PHE A 1 105 ? -13.651 -5.530 2.994 1.00 97.56 105 PHE A C 1
ATOM 872 O O . PHE A 1 105 ? -14.062 -4.636 3.733 1.00 97.56 105 PHE A O 1
ATOM 879 N N . VAL A 1 106 ? -13.302 -5.307 1.729 1.00 96.19 106 VAL A N 1
ATOM 880 C CA . VAL A 1 106 ? -13.361 -3.995 1.075 1.00 96.19 106 VAL A CA 1
ATOM 881 C C . VAL A 1 106 ? -14.456 -4.024 0.023 1.00 96.19 106 VAL A C 1
ATOM 883 O O . VAL A 1 106 ? -14.309 -4.681 -1.007 1.00 96.19 106 VAL A O 1
ATOM 886 N N . ASP A 1 107 ? -15.543 -3.306 0.282 1.00 95.56 107 ASP A N 1
ATOM 887 C CA . ASP A 1 107 ? -16.553 -3.015 -0.733 1.00 95.56 107 ASP A CA 1
ATOM 888 C C . ASP A 1 107 ? -16.105 -1.847 -1.623 1.00 95.56 107 ASP A C 1
ATOM 890 O O . ASP A 1 107 ? -15.275 -1.026 -1.228 1.00 95.56 107 ASP A O 1
ATOM 894 N N . GLU A 1 108 ? -16.622 -1.797 -2.847 1.00 93.69 108 GLU A N 1
ATOM 895 C CA . GLU A 1 108 ? -16.225 -0.847 -3.889 1.00 93.69 108 GLU A CA 1
ATOM 896 C C . GLU A 1 108 ? -14.704 -0.702 -4.053 1.00 93.69 108 GLU A C 1
ATOM 898 O O . GLU A 1 108 ? -14.145 0.387 -4.229 1.00 93.69 108 GLU A O 1
ATOM 903 N N . ALA A 1 109 ? -14.015 -1.846 -4.065 1.00 93.44 109 ALA A N 1
ATOM 904 C CA . ALA A 1 109 ? -12.558 -1.929 -4.098 1.00 93.44 109 ALA A CA 1
ATOM 905 C C . ALA A 1 109 ? -11.914 -1.166 -5.268 1.00 93.44 109 ALA A C 1
ATOM 907 O O . ALA A 1 109 ? -10.760 -0.744 -5.179 1.00 93.44 109 ALA A O 1
ATOM 908 N N . HIS A 1 110 ? -12.661 -0.915 -6.351 1.00 90.94 110 HIS A N 1
ATOM 909 C CA . HIS A 1 110 ? -12.228 -0.087 -7.479 1.00 90.94 110 HIS A CA 1
ATOM 910 C C . HIS A 1 110 ? -11.792 1.334 -7.069 1.00 90.94 110 HIS A C 1
ATOM 912 O O . HIS A 1 110 ? -11.065 1.992 -7.815 1.00 90.94 110 HIS A O 1
ATOM 918 N N . HIS A 1 111 ? -12.160 1.813 -5.879 1.00 91.81 111 HIS A N 1
ATOM 919 C CA . HIS A 1 111 ? -11.650 3.060 -5.321 1.00 91.81 111 HIS A CA 1
ATOM 920 C C . HIS A 1 111 ? -10.162 3.021 -4.938 1.00 91.81 111 HIS A C 1
ATOM 922 O O . HIS A 1 111 ? -9.562 4.098 -4.832 1.00 91.81 111 HIS A O 1
ATOM 928 N N . PHE A 1 112 ? -9.558 1.837 -4.786 1.00 93.00 112 PHE A N 1
ATOM 929 C CA . PHE A 1 112 ? -8.185 1.641 -4.304 1.00 93.00 112 PHE A CA 1
ATOM 930 C C . PHE A 1 112 ? -7.181 1.190 -5.385 1.00 93.00 112 PHE A C 1
ATOM 932 O O . PHE A 1 112 ? -6.062 0.816 -5.076 1.00 93.00 112 PHE A O 1
ATOM 939 N N . LYS A 1 113 ? -7.516 1.300 -6.676 1.00 90.25 113 LYS A N 1
ATOM 940 C CA . LYS A 1 113 ? -6.722 0.748 -7.804 1.00 90.25 113 LYS A CA 1
ATOM 941 C C . LYS A 1 113 ? -5.570 1.598 -8.370 1.00 90.25 113 LYS A C 1
ATOM 943 O O . LYS A 1 113 ? -4.917 1.202 -9.327 1.00 90.25 113 LYS A O 1
ATOM 948 N N . ASN A 1 114 ? -5.336 2.787 -7.824 1.00 88.94 114 ASN A N 1
ATOM 949 C CA . ASN A 1 114 ? -4.374 3.774 -8.347 1.00 88.94 114 ASN A CA 1
ATOM 950 C C . ASN A 1 114 ? -3.056 3.772 -7.559 1.00 88.94 114 ASN A C 1
ATOM 952 O O . ASN A 1 114 ? -2.835 4.653 -6.716 1.00 88.94 114 ASN A O 1
ATOM 956 N N . ILE A 1 115 ? -2.202 2.788 -7.820 1.00 90.06 115 ILE A N 1
ATOM 957 C CA . ILE A 1 115 ? -0.800 2.779 -7.389 1.00 90.06 115 ILE A CA 1
ATOM 958 C C . ILE A 1 115 ? 0.042 2.795 -8.658 1.00 90.06 115 ILE A C 1
ATOM 960 O O . ILE A 1 115 ? -0.135 1.931 -9.513 1.00 90.06 115 ILE A O 1
ATOM 964 N N . ARG A 1 116 ? 0.924 3.792 -8.810 1.00 87.56 116 ARG A N 1
ATOM 965 C CA . ARG A 1 116 ? 1.883 3.812 -9.918 1.00 87.56 116 ARG A CA 1
ATOM 966 C C . ARG A 1 116 ? 2.807 2.604 -9.758 1.00 87.56 116 ARG A C 1
ATOM 968 O O . ARG A 1 116 ? 3.520 2.556 -8.754 1.00 87.56 116 ARG A O 1
ATOM 975 N N . PR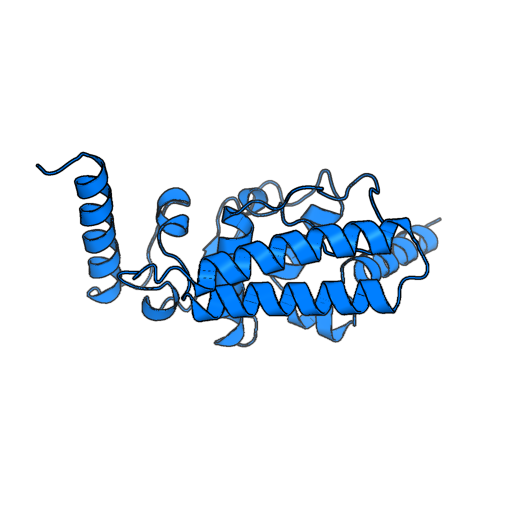O A 1 117 ? 2.810 1.653 -10.707 1.00 86.12 117 PRO A N 1
ATOM 976 C CA . PRO A 1 117 ? 3.765 0.563 -10.675 1.00 86.12 117 PRO A CA 1
ATOM 977 C C . PRO A 1 117 ? 5.178 1.117 -10.828 1.00 86.12 117 PRO A C 1
ATOM 979 O O . PRO A 1 117 ? 5.393 2.099 -11.546 1.00 86.12 117 PRO A O 1
ATOM 982 N N . ILE A 1 118 ? 6.140 0.479 -10.172 1.00 82.94 118 ILE A N 1
ATOM 983 C CA . ILE A 1 118 ? 7.542 0.731 -10.470 1.00 82.94 118 ILE A CA 1
ATOM 984 C C . ILE A 1 118 ? 7.873 -0.096 -11.717 1.00 82.94 118 ILE A C 1
ATOM 986 O O . ILE A 1 118 ? 7.623 -1.296 -11.764 1.00 82.94 118 ILE A O 1
ATOM 990 N N . THR A 1 119 ? 8.331 0.577 -12.770 1.00 81.12 119 THR A N 1
ATOM 991 C CA . THR A 1 119 ? 8.442 -0.006 -14.110 1.00 81.12 119 THR A CA 1
ATOM 992 C C . THR A 1 119 ? 9.580 0.628 -14.890 1.00 81.12 119 THR A C 1
ATOM 994 O O . THR A 1 119 ? 9.833 1.831 -14.780 1.00 81.12 119 THR 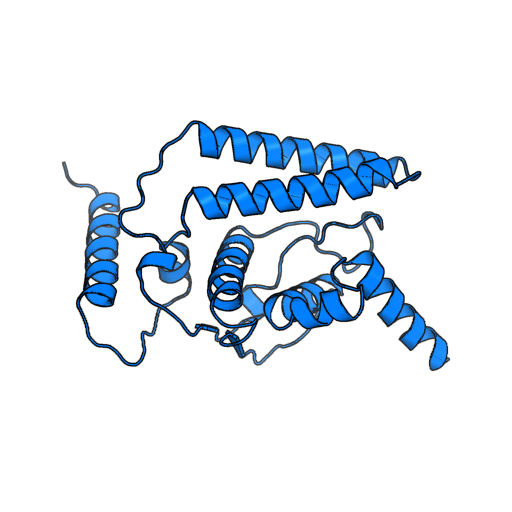A O 1
ATOM 997 N N . GLY A 1 120 ? 10.249 -0.187 -15.703 1.00 73.25 120 GLY A N 1
ATOM 998 C CA . GLY A 1 120 ? 11.229 0.248 -16.681 1.00 73.25 120 GLY A CA 1
ATOM 999 C C . GLY A 1 120 ? 10.643 0.652 -18.034 1.00 73.25 120 GLY A C 1
ATOM 1000 O O . GLY A 1 120 ? 11.368 1.211 -18.856 1.00 73.25 120 GLY A O 1
ATOM 1001 N N . LEU A 1 121 ? 9.347 0.416 -18.265 1.00 71.69 121 LEU A N 1
ATOM 1002 C CA . LEU A 1 121 ? 8.672 0.620 -19.553 1.00 71.69 121 LEU A CA 1
ATOM 1003 C C . LEU A 1 121 ? 8.454 2.105 -19.909 1.00 71.69 121 LEU A C 1
ATOM 1005 O O . LEU A 1 121 ? 8.156 2.431 -21.058 1.00 71.69 121 LEU A O 1
ATOM 1009 N N . GLY A 1 122 ? 8.637 3.019 -18.952 1.00 65.00 122 GLY A N 1
ATOM 1010 C CA . GLY A 1 122 ? 8.420 4.456 -19.124 1.00 65.00 122 GLY A CA 1
ATOM 1011 C C . GLY A 1 122 ? 6.936 4.848 -19.188 1.00 65.00 122 GLY A C 1
ATOM 1012 O O . GLY A 1 122 ? 6.068 4.151 -18.665 1.00 65.00 122 GLY A O 1
ATOM 1013 N N . ASN A 1 123 ? 6.619 5.976 -19.837 1.00 64.06 123 ASN A N 1
ATOM 1014 C CA . ASN A 1 123 ? 5.244 6.480 -19.984 1.00 64.06 123 ASN A CA 1
ATOM 1015 C C . ASN A 1 123 ? 4.472 5.739 -21.096 1.00 64.06 123 ASN A C 1
ATOM 1017 O O . ASN A 1 123 ? 4.239 6.282 -22.179 1.00 64.06 123 ASN A O 1
ATOM 1021 N N . VAL A 1 124 ? 4.069 4.495 -20.834 1.00 66.81 124 VAL A N 1
ATOM 1022 C CA . VAL A 1 124 ? 3.223 3.702 -21.743 1.00 66.81 124 VAL A CA 1
ATOM 1023 C C . VAL A 1 124 ? 1.740 3.974 -21.476 1.00 66.81 124 VAL A C 1
ATOM 1025 O O . VAL A 1 124 ? 1.303 4.112 -20.331 1.00 66.81 124 VAL A O 1
ATOM 1028 N N . ALA A 1 125 ? 0.937 4.037 -22.541 1.00 68.38 125 ALA A N 1
ATOM 1029 C CA . ALA A 1 125 ? -0.514 4.156 -22.427 1.00 68.38 125 ALA A CA 1
ATOM 1030 C C . ALA A 1 125 ? -1.094 2.992 -21.599 1.00 68.38 125 ALA A C 1
ATOM 1032 O O . ALA A 1 125 ? -0.801 1.828 -21.856 1.00 68.38 125 ALA A O 1
ATOM 1033 N N . GLY A 1 126 ? -1.931 3.310 -20.608 1.00 74.81 126 GLY A N 1
ATOM 1034 C CA . GLY A 1 126 ? -2.507 2.314 -19.699 1.00 74.81 126 GLY A CA 1
ATOM 1035 C C . GLY A 1 126 ? -1.724 2.096 -18.397 1.00 74.81 126 GLY A C 1
ATOM 1036 O O . GLY A 1 126 ? -2.146 1.270 -17.583 1.00 74.81 126 GLY A O 1
ATOM 1037 N N . ILE A 1 127 ? -0.646 2.850 -18.161 1.00 81.44 127 ILE A N 1
ATOM 1038 C CA . ILE A 1 127 ? 0.045 2.929 -16.866 1.00 81.44 127 ILE A CA 1
ATOM 1039 C C . ILE A 1 127 ? -0.382 4.215 -16.147 1.00 81.44 127 ILE A C 1
ATOM 1041 O O . ILE A 1 127 ? -0.372 5.301 -16.727 1.00 81.44 127 ILE A O 1
ATOM 1045 N N . THR A 1 128 ? -0.791 4.106 -14.882 1.00 79.56 128 THR A N 1
ATOM 1046 C CA . THR A 1 128 ? -1.088 5.284 -14.057 1.00 79.56 128 THR A CA 1
ATOM 1047 C C . THR A 1 128 ? 0.195 6.003 -13.648 1.00 79.56 128 THR A C 1
ATOM 1049 O O . THR A 1 128 ? 1.129 5.395 -13.131 1.00 79.56 128 THR A O 1
ATOM 1052 N N . ASN A 1 129 ? 0.223 7.325 -13.822 1.00 76.81 129 ASN A N 1
ATOM 1053 C CA . ASN A 1 129 ? 1.390 8.157 -13.505 1.00 76.81 129 ASN A CA 1
ATOM 1054 C C . ASN A 1 129 ? 1.367 8.716 -12.079 1.00 76.81 129 ASN A C 1
ATOM 1056 O O . ASN A 1 129 ? 2.302 9.402 -11.659 1.00 76.81 129 ASN A O 1
ATOM 1060 N N . THR A 1 130 ? 0.303 8.438 -11.326 1.00 81.19 130 THR A N 1
ATOM 1061 C CA . THR A 1 130 ? 0.095 8.973 -9.981 1.00 81.19 130 THR A CA 1
ATOM 1062 C C . THR A 1 130 ? -0.247 7.866 -9.001 1.00 81.19 130 THR A C 1
ATOM 1064 O O . THR A 1 130 ? -1.107 7.031 -9.277 1.00 81.19 130 THR A O 1
ATOM 1067 N N . THR A 1 131 ? 0.357 7.933 -7.819 1.00 87.44 131 THR A N 1
ATOM 1068 C CA . THR A 1 131 ? 0.001 7.089 -6.678 1.00 87.44 131 THR A CA 1
ATOM 1069 C C . THR A 1 131 ? -0.888 7.869 -5.721 1.00 87.44 131 THR A C 1
ATOM 1071 O O . THR A 1 131 ? -0.531 8.959 -5.268 1.00 87.44 131 THR A O 1
ATOM 1074 N N . SER A 1 132 ? -2.053 7.312 -5.395 1.00 91.06 132 SER A N 1
ATOM 1075 C CA . SER A 1 132 ? -2.950 7.897 -4.399 1.00 91.06 132 SER A CA 1
ATOM 1076 C C . SER A 1 132 ? -2.524 7.510 -2.983 1.00 91.06 132 SER A C 1
ATOM 1078 O O . SER A 1 132 ? -2.321 6.332 -2.696 1.00 91.06 132 SER A O 1
ATOM 1080 N N . LYS A 1 133 ? -2.469 8.483 -2.063 1.00 92.12 133 LYS A N 1
ATOM 1081 C CA . LYS A 1 133 ? -2.097 8.241 -0.655 1.00 92.12 133 LYS A CA 1
ATOM 1082 C C . LYS A 1 133 ? -2.991 7.207 0.029 1.00 92.12 133 LYS A C 1
ATOM 1084 O O . LYS A 1 133 ? -2.482 6.383 0.775 1.00 92.12 133 LYS A O 1
ATOM 1089 N N . LYS A 1 134 ? -4.297 7.221 -0.254 1.00 94.06 134 LYS A N 1
ATOM 1090 C CA . LYS A 1 134 ? -5.238 6.251 0.326 1.00 94.06 134 LYS A CA 1
ATOM 1091 C C . LYS A 1 134 ? -4.993 4.817 -0.157 1.00 94.06 134 LYS A C 1
ATOM 1093 O O . LYS A 1 134 ? -5.308 3.870 0.545 1.00 94.06 134 LYS A O 1
ATOM 1098 N N . ASN A 1 135 ? -4.419 4.654 -1.348 1.00 94.38 135 ASN A N 1
ATOM 1099 C CA . ASN A 1 135 ? -4.150 3.331 -1.905 1.00 94.38 135 ASN A CA 1
ATOM 1100 C C . ASN A 1 135 ? -2.857 2.767 -1.323 1.00 94.38 135 ASN A C 1
ATOM 1102 O O . ASN A 1 135 ? -2.804 1.584 -1.021 1.00 94.38 135 ASN A O 1
ATOM 1106 N N . VAL A 1 136 ? -1.862 3.626 -1.078 1.00 94.88 136 VAL A N 1
ATOM 1107 C CA . VAL A 1 136 ? -0.672 3.258 -0.294 1.00 94.88 136 VAL A CA 1
ATOM 1108 C C . VAL A 1 136 ? -1.066 2.880 1.134 1.00 94.88 136 VAL A C 1
ATOM 1110 O O . VAL A 1 136 ? -0.611 1.863 1.640 1.00 94.88 136 VAL A O 1
ATOM 1113 N N . ASP A 1 137 ? -1.960 3.648 1.768 1.00 96.06 137 ASP A N 1
ATOM 1114 C CA . ASP A 1 137 ? -2.524 3.302 3.081 1.00 96.06 137 ASP A CA 1
ATOM 1115 C C . ASP A 1 137 ? -3.229 1.935 3.063 1.00 96.06 137 ASP A C 1
ATOM 1117 O O . ASP A 1 137 ? -2.942 1.088 3.907 1.00 96.06 137 ASP A O 1
ATOM 1121 N N . MET A 1 138 ? -4.079 1.683 2.062 1.00 96.94 138 MET A N 1
ATOM 1122 C CA . MET A 1 138 ? -4.717 0.379 1.861 1.00 96.94 138 MET A CA 1
ATOM 1123 C C . MET A 1 138 ? -3.689 -0.740 1.639 1.00 96.94 138 MET A C 1
ATOM 1125 O O . MET A 1 138 ? -3.830 -1.810 2.219 1.00 96.94 138 MET A O 1
ATOM 1129 N N . GLU A 1 139 ? -2.643 -0.511 0.839 1.00 96.06 139 GLU A N 1
ATOM 1130 C CA . GLU A 1 139 ? -1.602 -1.511 0.553 1.00 96.06 139 GLU A CA 1
ATOM 1131 C C . GLU A 1 139 ? -0.850 -1.900 1.813 1.00 96.06 139 GLU A C 1
ATOM 1133 O O . GLU A 1 139 ? -0.749 -3.086 2.106 1.00 96.06 139 GLU A O 1
ATOM 1138 N N . MET A 1 140 ? -0.424 -0.931 2.622 1.00 97.00 140 MET A N 1
ATOM 1139 C CA . MET A 1 140 ? 0.267 -1.231 3.875 1.00 97.00 140 MET A CA 1
ATOM 1140 C C . MET A 1 140 ? -0.602 -2.037 4.852 1.00 97.00 140 MET A C 1
ATOM 1142 O O . MET A 1 140 ? -0.090 -2.935 5.517 1.00 97.00 140 MET A O 1
ATOM 1146 N N . LYS A 1 141 ? -1.907 -1.750 4.931 1.00 97.50 141 LYS A N 1
ATOM 1147 C CA . LYS A 1 141 ? -2.844 -2.476 5.808 1.00 97.50 141 LYS A CA 1
ATOM 1148 C C . LYS A 1 141 ? -3.152 -3.880 5.304 1.00 97.50 141 LYS A C 1
ATOM 1150 O O . LYS A 1 141 ? -3.141 -4.825 6.083 1.00 97.50 141 LYS A O 1
ATOM 1155 N N . VAL A 1 142 ? -3.379 -4.020 3.997 1.00 97.19 142 VAL A N 1
ATOM 1156 C CA . VAL A 1 142 ? -3.554 -5.324 3.346 1.00 97.19 142 VAL A CA 1
ATOM 1157 C C . VAL A 1 142 ? -2.324 -6.198 3.581 1.00 97.19 142 VAL A C 1
ATOM 1159 O O . VAL A 1 142 ? -2.467 -7.350 3.981 1.00 97.19 142 VAL A O 1
ATOM 1162 N N . ARG A 1 143 ? -1.118 -5.646 3.396 1.00 95.56 143 ARG A N 1
ATOM 1163 C CA . ARG A 1 143 ? 0.137 -6.372 3.628 1.00 95.56 143 ARG A CA 1
ATOM 1164 C C . ARG A 1 143 ? 0.308 -6.798 5.072 1.00 95.56 143 ARG A C 1
ATOM 1166 O O . ARG A 1 143 ? 0.691 -7.937 5.298 1.00 95.56 143 ARG A O 1
ATOM 1173 N N . GLN A 1 144 ? -0.031 -5.936 6.027 1.00 96.00 144 GLN A N 1
ATOM 1174 C CA . GLN A 1 144 ?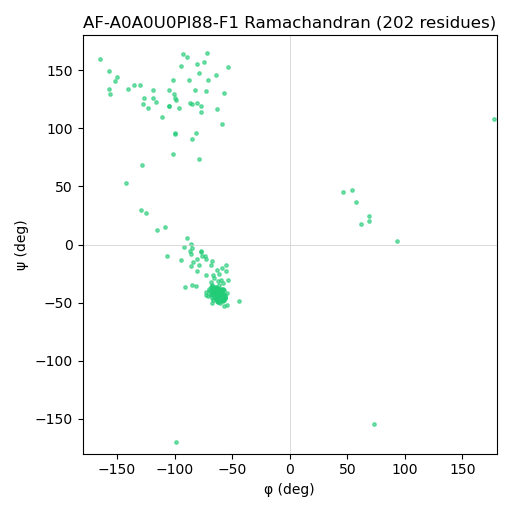 0.056 -6.304 7.433 1.00 96.00 144 GLN A CA 1
ATOM 1175 C C . GLN A 1 144 ? -0.802 -7.532 7.770 1.00 96.00 144 GLN A C 1
ATOM 1177 O O . GLN A 1 144 ? -0.290 -8.470 8.369 1.00 96.00 144 GLN A O 1
ATOM 1182 N N . ILE A 1 145 ? -2.065 -7.563 7.339 1.00 96.75 145 ILE A N 1
ATOM 1183 C CA . ILE A 1 145 ? -2.935 -8.731 7.555 1.00 96.75 145 ILE A CA 1
ATOM 1184 C C . ILE A 1 145 ? -2.357 -9.961 6.839 1.00 96.75 145 ILE A C 1
ATOM 1186 O O . ILE A 1 145 ? -2.272 -11.049 7.401 1.00 96.75 145 ILE A O 1
ATOM 1190 N N . GLN A 1 146 ? -1.917 -9.805 5.591 1.00 95.81 146 GLN A N 1
ATOM 1191 C CA . GLN A 1 146 ? -1.383 -10.916 4.804 1.00 95.81 146 GLN A CA 1
ATOM 1192 C C . GLN A 1 146 ? -0.111 -11.537 5.395 1.00 95.81 146 GLN A C 1
ATOM 1194 O O . GLN A 1 146 ? 0.043 -12.756 5.329 1.00 95.81 146 GLN A O 1
ATOM 1199 N N . GLU A 1 147 ? 0.783 -10.728 5.965 1.00 94.00 147 GLU A N 1
ATOM 1200 C CA . GLU A 1 147 ? 2.006 -11.186 6.637 1.00 94.00 147 GLU A CA 1
ATOM 1201 C C . GLU A 1 147 ? 1.699 -12.083 7.846 1.00 94.00 147 GLU A C 1
ATOM 1203 O O . GLU A 1 147 ? 2.424 -13.044 8.099 1.00 94.00 147 GLU A O 1
ATOM 1208 N N . GLU A 1 148 ? 0.606 -11.809 8.560 1.00 94.31 148 GLU A N 1
ATOM 1209 C CA . GLU A 1 148 ? 0.178 -12.567 9.743 1.00 94.31 148 GLU A CA 1
ATOM 1210 C C . GLU A 1 148 ? -0.673 -13.800 9.389 1.00 94.31 148 GLU A C 1
ATOM 1212 O O . GLU A 1 148 ? -0.783 -14.737 10.185 1.00 94.31 148 GLU A O 1
ATOM 1217 N N . HIS A 1 149 ? -1.237 -13.840 8.176 1.00 95.44 149 HIS A N 1
ATOM 1218 C CA . HIS A 1 149 ? -2.239 -14.830 7.772 1.00 95.44 149 HIS A CA 1
ATOM 1219 C C . HIS A 1 149 ? -1.927 -15.557 6.454 1.00 95.44 149 HIS A C 1
ATOM 1221 O O . HIS A 1 149 ? -2.848 -15.999 5.766 1.00 95.44 149 HIS A O 1
ATOM 1227 N N . ASP A 1 150 ? -0.648 -15.731 6.098 1.00 94.12 150 ASP A N 1
ATOM 1228 C CA . ASP A 1 150 ? -0.225 -16.528 4.927 1.00 94.12 150 ASP A CA 1
ATOM 1229 C C . ASP A 1 150 ? -0.921 -16.062 3.630 1.00 94.12 150 ASP A C 1
ATOM 1231 O O . ASP A 1 150 ? -1.497 -16.850 2.878 1.00 94.12 150 ASP A O 1
ATOM 1235 N N . PHE A 1 151 ? -0.925 -14.740 3.419 1.00 93.62 151 PHE A N 1
ATOM 1236 C CA . PHE A 1 151 ? -1.515 -14.049 2.266 1.00 93.62 151 PHE A CA 1
ATOM 1237 C C . PHE A 1 151 ? -3.034 -14.219 2.085 1.00 93.62 151 PHE A C 1
ATOM 1239 O O . PHE A 1 151 ? -3.575 -13.916 1.021 1.00 93.62 151 PHE A O 1
ATOM 1246 N N . LYS A 1 152 ? -3.744 -14.648 3.133 1.00 93.00 152 LYS A N 1
ATOM 1247 C CA . LYS A 1 152 ? -5.208 -14.803 3.152 1.00 93.00 152 LYS A CA 1
ATOM 1248 C C . LYS A 1 152 ? -5.893 -13.602 3.817 1.00 93.00 152 LYS A C 1
ATOM 1250 O O . LYS A 1 152 ? -5.277 -12.574 4.078 1.00 93.00 152 LYS A O 1
ATOM 1255 N N . ASN A 1 153 ? -7.192 -13.753 4.070 1.00 96.31 153 ASN A N 1
ATOM 1256 C CA . ASN A 1 153 ? -8.030 -12.854 4.868 1.00 96.31 153 ASN A CA 1
ATOM 1257 C C . ASN A 1 153 ? -8.310 -11.469 4.263 1.00 96.31 153 ASN A C 1
ATOM 1259 O O . ASN A 1 153 ? -8.732 -10.549 4.962 1.00 96.31 153 ASN A O 1
ATOM 1263 N N . ILE A 1 154 ? -8.143 -11.335 2.948 1.00 97.38 154 ILE A N 1
ATOM 1264 C CA . ILE A 1 154 ? -8.489 -10.130 2.196 1.00 97.38 154 ILE A CA 1
ATOM 1265 C C . ILE A 1 154 ? -9.559 -10.480 1.169 1.00 97.38 154 ILE A C 1
ATOM 1267 O O . ILE A 1 154 ? -9.372 -11.380 0.350 1.00 97.38 154 ILE A O 1
ATOM 1271 N N . VAL A 1 155 ? -10.670 -9.748 1.183 1.00 96.19 155 VAL A N 1
ATOM 1272 C CA . VAL A 1 155 ? -11.722 -9.862 0.169 1.00 96.19 155 VAL A CA 1
ATOM 1273 C C . VAL A 1 155 ? -12.027 -8.491 -0.398 1.00 96.19 155 VAL A C 1
ATOM 1275 O O . VAL A 1 155 ? -12.420 -7.583 0.328 1.00 96.19 155 VAL A O 1
ATOM 1278 N N . PHE A 1 156 ? -11.860 -8.344 -1.709 1.00 95.38 156 PHE A N 1
ATOM 1279 C CA . PHE A 1 156 ? -12.242 -7.143 -2.443 1.00 95.38 156 PHE A CA 1
ATOM 1280 C C . PHE A 1 156 ? -13.515 -7.433 -3.238 1.00 95.38 156 PHE A C 1
ATOM 1282 O O . PHE A 1 156 ? -13.524 -8.296 -4.116 1.00 95.38 156 PHE A O 1
ATOM 1289 N N . ALA A 1 157 ? -14.581 -6.699 -2.939 1.00 94.00 157 ALA A N 1
ATOM 1290 C CA . ALA A 1 157 ? -15.829 -6.707 -3.682 1.00 94.00 157 ALA A CA 1
ATOM 1291 C C . ALA A 1 157 ? -15.923 -5.434 -4.529 1.00 94.00 157 ALA A C 1
ATOM 1293 O O . ALA A 1 157 ? -15.624 -4.330 -4.080 1.00 94.00 157 ALA A O 1
ATOM 1294 N N . THR A 1 158 ? -16.291 -5.585 -5.797 1.00 90.94 158 THR A N 1
ATOM 1295 C CA . THR A 1 158 ? -16.525 -4.450 -6.689 1.00 90.94 158 THR A CA 1
ATOM 1296 C C . THR A 1 158 ? -17.448 -4.870 -7.823 1.00 90.94 158 THR A C 1
ATOM 1298 O O . THR A 1 158 ? -17.242 -5.909 -8.453 1.00 90.94 158 THR A O 1
ATOM 1301 N N . GLY A 1 159 ? -18.454 -4.042 -8.116 1.00 86.19 159 GLY A N 1
ATOM 1302 C CA . GLY A 1 159 ? -19.290 -4.201 -9.310 1.00 86.19 159 GLY A CA 1
ATOM 1303 C C . GLY A 1 159 ? -18.571 -3.803 -10.604 1.00 86.19 159 GLY A C 1
ATOM 1304 O O . GLY A 1 159 ? -19.070 -4.061 -11.697 1.00 86.19 159 GLY A O 1
ATOM 1305 N N . THR A 1 160 ? -17.390 -3.184 -10.495 1.00 83.06 160 THR A N 1
ATOM 1306 C CA . THR A 1 160 ? -16.590 -2.683 -11.622 1.00 83.06 160 THR A CA 1
ATOM 1307 C C . THR A 1 160 ? -15.142 -3.203 -11.550 1.00 83.06 160 THR A C 1
ATOM 1309 O O . THR A 1 160 ? -14.208 -2.445 -11.275 1.00 83.06 160 THR A O 1
ATOM 1312 N N . PRO A 1 161 ? -14.921 -4.520 -11.756 1.00 63.38 161 PRO A N 1
ATOM 1313 C CA . PRO A 1 161 ? -13.633 -5.167 -11.482 1.00 63.38 161 PRO A CA 1
ATOM 1314 C C . PRO A 1 161 ? -12.462 -4.755 -12.397 1.00 63.38 161 PRO A C 1
ATOM 1316 O O . PRO A 1 161 ? -11.319 -5.034 -12.048 1.00 63.38 161 PRO A O 1
ATOM 1319 N N . VAL A 1 162 ? -12.688 -4.092 -13.541 1.00 62.97 162 VAL A N 1
ATOM 1320 C CA . VAL A 1 162 ? -11.627 -3.697 -14.501 1.00 62.97 162 VAL A CA 1
ATOM 1321 C C . VAL A 1 162 ? -12.147 -2.646 -15.504 1.00 62.97 162 VAL A C 1
ATOM 1323 O O . VAL A 1 162 ? -13.352 -2.586 -15.728 1.00 62.97 162 VAL A O 1
ATOM 1326 N N . SER A 1 163 ? -11.358 -1.820 -16.211 1.00 58.03 163 SER A N 1
ATOM 1327 C CA . SER A 1 163 ? -9.932 -1.421 -16.176 1.00 58.03 163 SER A CA 1
ATOM 1328 C C . SER A 1 163 ? -9.720 -0.462 -17.351 1.00 58.03 163 SER A C 1
ATOM 1330 O O . SER A 1 163 ? -9.675 -0.904 -18.500 1.00 58.03 163 SER A O 1
ATOM 1332 N N . ASN A 1 164 ? -9.547 0.835 -17.116 1.00 63.12 164 ASN A N 1
ATOM 1333 C CA . ASN A 1 164 ? -9.086 1.695 -18.219 1.00 63.12 164 ASN A CA 1
ATOM 1334 C C . ASN A 1 164 ? -7.579 1.518 -18.465 1.00 63.12 164 ASN A C 1
ATOM 1336 O O . ASN A 1 164 ? -7.016 2.113 -19.381 1.00 63.12 164 ASN A O 1
ATOM 1340 N N . SER A 1 165 ? -6.910 0.737 -17.614 1.00 81.19 165 SER A N 1
ATOM 1341 C CA . SER A 1 165 ? -5.466 0.651 -17.571 1.00 81.19 165 SER A CA 1
ATOM 1342 C C . SER A 1 165 ? -5.017 -0.725 -17.066 1.00 81.19 165 SER A C 1
ATOM 1344 O O . SER A 1 165 ? -5.607 -1.306 -16.154 1.00 81.19 165 SER A O 1
ATOM 1346 N N . ILE A 1 166 ? -3.949 -1.240 -17.672 1.00 86.31 166 ILE A N 1
ATOM 1347 C CA . ILE A 1 166 ? -3.305 -2.503 -17.299 1.00 86.31 166 ILE A CA 1
ATOM 1348 C C . ILE A 1 166 ? -2.669 -2.414 -15.900 1.00 86.31 166 ILE A C 1
ATOM 1350 O O . ILE A 1 166 ? -2.644 -3.400 -15.167 1.00 86.31 166 ILE A O 1
ATOM 1354 N N . SER A 1 167 ? -2.250 -1.213 -15.477 1.00 88.19 167 SER A N 1
ATOM 1355 C CA . SER A 1 167 ? -1.748 -0.985 -14.118 1.00 88.19 167 SER A CA 1
ATOM 1356 C C . SER A 1 167 ? -2.820 -1.137 -13.039 1.00 88.19 167 SER A C 1
ATOM 1358 O O . SER A 1 167 ? -2.510 -1.657 -11.977 1.00 88.19 167 SER A O 1
ATOM 1360 N N . GLU A 1 168 ? -4.073 -0.741 -13.295 1.00 89.56 168 GLU A N 1
ATOM 1361 C CA . GLU A 1 168 ? -5.164 -0.933 -12.323 1.00 89.56 168 GLU A CA 1
ATOM 1362 C C . GLU A 1 168 ? -5.405 -2.423 -12.040 1.00 89.56 168 GLU A C 1
ATOM 1364 O O . GLU A 1 168 ? -5.572 -2.820 -10.886 1.00 89.56 168 GLU A O 1
ATOM 1369 N N . LEU A 1 169 ? -5.391 -3.251 -13.091 1.00 89.69 169 LEU A N 1
ATOM 1370 C CA . LEU A 1 169 ? -5.541 -4.701 -12.964 1.00 89.69 169 LEU A CA 1
ATOM 1371 C C . LEU A 1 169 ? -4.378 -5.304 -12.171 1.00 89.69 169 LEU A C 1
ATOM 1373 O O . LEU A 1 169 ? -4.609 -6.079 -11.244 1.00 89.69 169 LEU A O 1
ATOM 1377 N N . TYR A 1 170 ? -3.145 -4.906 -12.491 1.00 91.06 170 TYR A N 1
ATOM 1378 C CA . TYR A 1 170 ? -1.974 -5.333 -11.732 1.00 91.06 170 TYR A CA 1
ATOM 1379 C C . TYR A 1 170 ? -2.092 -4.973 -10.250 1.00 91.06 170 TYR A C 1
ATOM 1381 O O . TYR A 1 170 ? -1.890 -5.829 -9.395 1.00 91.06 170 TYR A O 1
ATOM 1389 N N . THR A 1 171 ? -2.471 -3.731 -9.935 1.00 91.94 171 THR A N 1
ATOM 1390 C CA . THR A 1 171 ? -2.666 -3.283 -8.553 1.00 91.94 171 THR A CA 1
ATOM 1391 C C . THR A 1 171 ? -3.669 -4.171 -7.812 1.00 91.94 171 THR A C 1
ATOM 1393 O O . THR A 1 171 ? -3.380 -4.604 -6.699 1.00 91.94 171 THR A O 1
ATOM 1396 N N . MET A 1 172 ? -4.806 -4.512 -8.429 1.00 92.31 172 MET A N 1
ATOM 1397 C CA . MET A 1 172 ? -5.790 -5.417 -7.818 1.00 92.31 172 MET A CA 1
ATOM 1398 C C . MET A 1 172 ? -5.242 -6.825 -7.580 1.00 92.31 172 MET A C 1
ATOM 1400 O O . MET A 1 172 ? -5.456 -7.395 -6.511 1.00 92.31 172 MET A O 1
ATOM 1404 N N . MET A 1 173 ? -4.509 -7.387 -8.544 1.00 92.00 173 MET A N 1
ATOM 1405 C CA . MET A 1 173 ? -3.875 -8.697 -8.365 1.00 92.00 173 MET A CA 1
ATOM 1406 C C . MET A 1 173 ? -2.818 -8.657 -7.261 1.00 92.00 173 MET A C 1
ATOM 1408 O O . MET A 1 173 ? -2.769 -9.560 -6.432 1.00 92.00 173 MET A O 1
ATOM 1412 N N . ASN A 1 174 ? -2.026 -7.588 -7.207 1.00 92.75 174 ASN A N 1
ATOM 1413 C CA . ASN A 1 174 ? -1.012 -7.393 -6.184 1.00 92.75 174 ASN A CA 1
ATOM 1414 C C . ASN A 1 174 ? -1.634 -7.268 -4.787 1.00 92.75 174 ASN A C 1
ATOM 1416 O O . ASN A 1 174 ? -1.069 -7.789 -3.831 1.00 92.75 174 ASN A O 1
ATOM 1420 N N . TYR A 1 175 ? -2.804 -6.640 -4.631 1.00 93.75 175 TYR A N 1
ATOM 1421 C CA . TYR A 1 175 ? -3.515 -6.653 -3.347 1.00 93.75 175 TYR A CA 1
ATOM 1422 C C . TYR A 1 175 ? -3.874 -8.072 -2.907 1.00 93.75 175 TYR A C 1
ATOM 1424 O O . TYR A 1 175 ? -3.580 -8.448 -1.778 1.00 93.75 175 TYR A O 1
ATOM 1432 N N . ILE A 1 176 ? -4.488 -8.856 -3.792 1.00 92.81 176 ILE A N 1
ATOM 1433 C CA . ILE A 1 176 ? -5.156 -10.107 -3.411 1.00 92.81 176 ILE A CA 1
ATOM 1434 C C . ILE A 1 176 ? -4.205 -11.301 -3.347 1.00 92.81 176 ILE A C 1
ATOM 1436 O O . ILE A 1 176 ? -4.391 -12.169 -2.504 1.00 92.81 176 ILE A O 1
ATOM 1440 N N . GLN A 1 177 ? -3.205 -11.359 -4.225 1.00 92.94 177 GLN A N 1
ATOM 1441 C CA . GLN A 1 177 ? -2.381 -12.557 -4.421 1.00 92.94 177 GLN A CA 1
ATOM 1442 C C . GLN A 1 177 ? -0.896 -12.233 -4.684 1.00 92.94 177 GLN A C 1
ATOM 1444 O O . GLN A 1 177 ? -0.327 -12.685 -5.685 1.00 92.94 177 GLN A O 1
ATOM 1449 N N . PRO A 1 178 ? -0.236 -11.434 -3.823 1.00 94.12 178 PRO A N 1
ATOM 1450 C CA . PRO A 1 178 ? 1.174 -11.086 -4.019 1.00 94.12 178 PRO A CA 1
ATOM 1451 C C . PRO A 1 178 ? 2.098 -12.316 -3.970 1.00 94.12 178 PRO A C 1
ATOM 1453 O O . PRO A 1 178 ? 3.107 -12.369 -4.672 1.00 94.12 178 PRO A O 1
ATOM 1456 N N . ASP A 1 179 ? 1.743 -13.340 -3.194 1.00 94.25 179 ASP A N 1
ATOM 1457 C CA . ASP A 1 179 ? 2.468 -14.608 -3.094 1.00 94.25 179 ASP A CA 1
ATOM 1458 C C . ASP A 1 179 ? 2.419 -15.412 -4.396 1.00 94.25 179 ASP A C 1
ATOM 1460 O O . ASP A 1 179 ? 3.418 -16.010 -4.801 1.00 94.25 179 ASP A O 1
ATOM 1464 N N . ILE A 1 180 ? 1.273 -15.393 -5.079 1.00 94.25 180 ILE A N 1
ATOM 1465 C CA . ILE A 1 180 ? 1.099 -16.035 -6.377 1.00 94.25 180 ILE A CA 1
ATOM 1466 C C . ILE A 1 180 ? 1.933 -15.306 -7.425 1.00 94.25 180 ILE A C 1
ATOM 1468 O O . ILE A 1 180 ? 2.661 -15.961 -8.172 1.00 94.25 180 ILE A O 1
ATOM 1472 N N . LEU A 1 181 ? 1.893 -13.969 -7.447 1.00 94.00 181 LEU A N 1
ATOM 1473 C CA . LEU A 1 181 ? 2.735 -13.180 -8.350 1.00 94.00 181 LEU A CA 1
ATOM 1474 C C . LEU A 1 181 ? 4.219 -13.516 -8.147 1.00 94.00 181 LEU A C 1
ATOM 1476 O O . LEU A 1 181 ? 4.916 -13.828 -9.112 1.00 94.00 181 LEU A O 1
ATOM 1480 N N . LYS A 1 182 ? 4.670 -13.578 -6.891 1.00 93.12 182 LYS A N 1
ATOM 1481 C CA . LYS A 1 182 ? 6.051 -13.932 -6.542 1.00 93.12 182 LYS A CA 1
ATOM 1482 C C . LYS A 1 182 ? 6.412 -15.363 -6.932 1.00 93.12 182 LYS A C 1
ATOM 1484 O O . LYS A 1 182 ? 7.485 -15.607 -7.480 1.00 93.12 182 LYS A O 1
ATOM 1489 N N . ARG A 1 183 ? 5.513 -16.327 -6.706 1.00 93.94 183 ARG A N 1
ATOM 1490 C CA . ARG A 1 183 ? 5.709 -17.739 -7.087 1.00 93.94 183 ARG A CA 1
ATOM 1491 C C . ARG A 1 183 ? 5.950 -17.898 -8.586 1.00 93.94 183 ARG A C 1
ATOM 1493 O O . ARG A 1 183 ? 6.766 -18.725 -8.984 1.00 93.94 183 ARG A O 1
ATOM 1500 N N . TYR A 1 184 ? 5.246 -17.117 -9.398 1.00 94.00 184 TYR A N 1
ATOM 1501 C CA . TYR A 1 184 ? 5.394 -17.115 -10.851 1.00 94.00 184 TYR A CA 1
ATOM 1502 C C . TYR A 1 184 ? 6.452 -16.123 -11.361 1.00 94.00 184 TYR A C 1
ATOM 1504 O O . TYR A 1 184 ? 6.605 -16.003 -12.573 1.00 94.00 184 TYR A O 1
ATOM 1512 N N . GLN A 1 185 ? 7.197 -15.456 -10.469 1.00 92.00 185 GLN A N 1
ATOM 1513 C CA . GLN A 1 185 ? 8.228 -14.461 -10.807 1.00 92.00 185 GLN A CA 1
ATOM 1514 C C . GLN A 1 185 ? 7.677 -13.289 -11.643 1.00 92.00 185 GLN A C 1
ATOM 1516 O O . GLN A 1 185 ? 8.326 -12.772 -12.553 1.00 92.00 185 GLN A O 1
ATOM 1521 N N . VAL A 1 186 ? 6.439 -12.893 -11.342 1.00 92.69 186 VAL A N 1
ATOM 1522 C CA . VAL A 1 186 ? 5.698 -11.782 -11.960 1.00 92.69 186 VAL A CA 1
ATOM 1523 C C . VAL A 1 186 ? 5.208 -10.781 -10.909 1.00 92.69 186 VAL A C 1
ATOM 1525 O O . VAL A 1 186 ? 4.199 -10.108 -11.089 1.00 92.69 186 VAL A O 1
ATOM 1528 N N . ASP A 1 187 ? 5.919 -10.700 -9.789 1.00 90.12 187 ASP A N 1
ATOM 1529 C CA . ASP A 1 187 ? 5.738 -9.725 -8.709 1.00 90.12 187 ASP A CA 1
ATOM 1530 C C . ASP A 1 187 ? 6.302 -8.337 -9.030 1.00 90.12 187 ASP A C 1
ATOM 1532 O O . ASP A 1 187 ? 6.058 -7.391 -8.286 1.00 90.12 187 ASP A O 1
ATOM 1536 N N . TYR A 1 188 ? 6.987 -8.200 -10.166 1.00 88.44 188 TYR A N 1
ATOM 1537 C CA . TYR A 1 188 ? 7.288 -6.915 -10.788 1.00 88.44 188 TYR A CA 1
ATOM 1538 C C . TYR A 1 188 ? 6.335 -6.667 -11.956 1.00 88.44 188 TYR A C 1
ATOM 1540 O O . TYR A 1 188 ? 6.038 -7.570 -12.747 1.00 88.44 188 TYR A O 1
ATOM 1548 N N . PHE A 1 189 ? 5.905 -5.414 -12.107 1.00 89.31 189 PHE A N 1
ATOM 1549 C CA . PHE A 1 189 ? 4.933 -5.021 -13.127 1.00 89.31 189 PHE A CA 1
ATOM 1550 C C . PHE A 1 189 ? 5.373 -5.399 -14.548 1.00 89.31 189 PHE A C 1
ATOM 1552 O O . PHE A 1 189 ? 4.578 -5.942 -15.312 1.00 89.31 189 PHE A O 1
ATOM 1559 N N . ASP A 1 190 ? 6.641 -5.174 -14.889 1.00 86.50 190 ASP A N 1
ATOM 1560 C CA . ASP A 1 190 ? 7.177 -5.440 -16.230 1.00 86.50 190 ASP A CA 1
ATOM 1561 C C . ASP A 1 190 ? 7.151 -6.934 -16.568 1.00 86.50 190 ASP A C 1
ATOM 1563 O O . ASP A 1 190 ? 6.729 -7.325 -17.659 1.00 86.50 190 ASP A O 1
ATOM 1567 N N . SER A 1 191 ? 7.536 -7.779 -15.607 1.00 87.94 191 SER A N 1
ATOM 1568 C CA . SER A 1 191 ? 7.470 -9.237 -15.733 1.00 87.94 191 SER A CA 1
ATOM 1569 C C . SER A 1 191 ? 6.030 -9.709 -15.935 1.00 87.94 191 SER A C 1
ATOM 1571 O O . SER A 1 191 ? 5.761 -10.560 -16.785 1.00 87.94 191 SER A O 1
ATOM 1573 N N . TRP A 1 192 ? 5.087 -9.122 -15.194 1.00 91.50 192 TRP A N 1
ATOM 1574 C CA . TRP A 1 192 ? 3.666 -9.435 -15.305 1.00 91.50 192 TRP A CA 1
ATOM 1575 C C . TRP A 1 192 ? 3.069 -9.024 -16.659 1.00 91.50 192 TRP A C 1
ATOM 1577 O O . TRP A 1 192 ? 2.394 -9.831 -17.306 1.00 91.50 192 TRP A O 1
ATOM 1587 N N . VAL A 1 193 ? 3.372 -7.813 -17.141 1.00 89.06 193 VAL A N 1
ATOM 1588 C CA . VAL A 1 193 ? 2.962 -7.356 -18.480 1.00 89.06 193 VAL A CA 1
ATOM 1589 C C . VAL A 1 193 ? 3.540 -8.269 -19.562 1.00 89.06 193 VAL A C 1
ATOM 1591 O O . VAL A 1 193 ? 2.805 -8.694 -20.454 1.00 89.06 193 VAL A O 1
ATOM 1594 N N . GLY A 1 194 ? 4.816 -8.652 -19.455 1.00 86.12 194 GLY A N 1
ATOM 1595 C CA . GLY A 1 194 ? 5.464 -9.547 -20.417 1.00 86.12 194 GLY A CA 1
ATOM 1596 C C . GLY A 1 194 ? 4.794 -10.923 -20.529 1.00 86.12 194 GLY A C 1
ATOM 1597 O O . GLY A 1 194 ? 4.778 -11.521 -21.608 1.00 86.12 194 GLY A O 1
ATOM 1598 N N . VAL A 1 195 ? 4.193 -11.434 -19.449 1.00 86.19 195 VAL A N 1
ATOM 1599 C CA . VAL A 1 195 ? 3.377 -12.658 -19.500 1.00 86.19 195 VAL A CA 1
ATOM 1600 C C . VAL A 1 195 ? 2.057 -12.417 -20.236 1.00 86.19 195 VAL A C 1
ATOM 1602 O O . VAL A 1 195 ? 1.695 -13.217 -21.100 1.00 86.19 195 VAL A O 1
ATOM 1605 N N . LEU A 1 196 ? 1.360 -11.311 -19.964 1.00 81.25 196 LEU A N 1
ATOM 1606 C CA . LEU A 1 196 ? 0.110 -10.972 -20.657 1.00 81.25 196 LEU A CA 1
ATOM 1607 C C . LEU A 1 196 ? 0.297 -10.748 -22.163 1.00 81.25 196 LEU A C 1
ATOM 1609 O O . LEU A 1 196 ? -0.541 -11.174 -22.960 1.00 81.25 196 LEU A O 1
ATOM 1613 N N . GLU A 1 197 ? 1.399 -10.124 -22.576 1.00 78.12 197 GLU A N 1
ATOM 1614 C CA . GLU A 1 197 ? 1.709 -9.925 -23.994 1.00 78.12 197 GLU A CA 1
ATOM 1615 C C . GLU A 1 197 ? 1.901 -11.251 -24.737 1.00 78.12 197 GLU A C 1
ATOM 1617 O O . GLU A 1 197 ? 1.376 -11.413 -25.841 1.00 78.12 197 GLU A O 1
ATOM 1622 N N . LYS A 1 198 ? 2.567 -12.234 -24.113 1.00 72.44 198 LYS A N 1
ATOM 1623 C CA . LYS A 1 198 ? 2.701 -13.593 -24.668 1.00 72.44 198 LYS A CA 1
ATOM 1624 C C . LYS A 1 198 ? 1.348 -14.272 -24.859 1.00 72.44 198 LYS A C 1
ATOM 1626 O O . LYS A 1 198 ? 1.140 -14.956 -25.855 1.00 72.44 198 LYS A O 1
ATOM 1631 N N . PHE A 1 199 ? 0.404 -14.068 -23.941 1.00 68.75 199 PHE A N 1
ATOM 1632 C CA . PHE A 1 199 ? -0.957 -14.558 -24.145 1.00 68.75 199 PHE A CA 1
ATOM 1633 C C . PHE A 1 199 ? -1.631 -13.875 -25.336 1.00 68.75 199 PHE A C 1
ATOM 1635 O O . PHE A 1 199 ? -2.324 -14.542 -26.085 1.00 68.75 199 PHE A O 1
ATOM 1642 N N . LYS A 1 200 ? -1.407 -12.583 -25.584 1.00 60.84 200 LYS A N 1
ATOM 1643 C CA . LYS A 1 200 ? -2.011 -11.893 -26.736 1.00 60.84 200 LYS A CA 1
ATOM 1644 C C . LYS A 1 200 ? -1.454 -12.367 -28.085 1.00 60.84 200 LYS A C 1
ATOM 1646 O O . LYS A 1 200 ? -2.183 -12.363 -29.074 1.00 60.84 200 LYS A O 1
ATOM 1651 N N . THR A 1 201 ? -0.185 -12.765 -28.149 1.00 59.19 201 THR A N 1
ATOM 1652 C CA . THR A 1 201 ? 0.443 -13.248 -29.391 1.00 59.19 201 THR A CA 1
ATOM 1653 C C . THR A 1 201 ? 0.113 -14.701 -29.721 1.00 59.19 201 THR A C 1
ATOM 1655 O O . THR A 1 201 ? 0.153 -15.055 -30.889 1.00 59.19 201 THR A O 1
ATOM 1658 N N . LEU A 1 202 ? -0.267 -15.527 -28.739 1.00 54.66 202 LEU A N 1
ATOM 1659 C CA . LEU A 1 202 ? -0.651 -16.933 -28.956 1.00 54.66 202 LEU A CA 1
ATOM 1660 C C . LEU A 1 202 ? -2.056 -17.129 -29.557 1.00 54.66 202 LEU A C 1
ATOM 1662 O O . LEU A 1 202 ? -2.405 -18.247 -29.925 1.00 54.66 202 LEU A O 1
ATOM 1666 N N . TRP A 1 203 ? -2.862 -16.068 -29.637 1.00 48.84 203 TRP A N 1
ATOM 1667 C CA . TRP A 1 203 ? -4.239 -16.099 -30.151 1.00 48.84 203 TRP A CA 1
ATOM 1668 C C . TRP A 1 203 ? -4.422 -15.278 -31.439 1.00 48.84 203 TRP A C 1
ATOM 1670 O O . TRP A 1 203 ? -5.557 -15.025 -31.842 1.00 48.84 203 TRP A O 1
ATOM 1680 N N . ASN A 1 204 ? -3.317 -14.872 -32.075 1.00 41.75 204 ASN A N 1
ATOM 1681 C CA . ASN A 1 204 ? -3.273 -14.294 -33.422 1.00 41.75 204 ASN A CA 1
ATOM 1682 C C . ASN A 1 204 ? -2.479 -15.214 -34.350 1.00 41.75 204 ASN A C 1
ATOM 1684 O O . ASN A 1 204 ? -2.822 -15.253 -35.550 1.00 41.75 204 ASN A O 1
#

Solvent-accessible surface area (backbone atoms only — not comparable to full-atom values): 11960 Å² total; per-residue (Å²): 138,89,50,76,68,52,55,54,54,50,53,48,51,54,52,55,50,47,57,62,75,47,93,66,98,73,83,91,77,57,66,83,58,51,72,72,46,45,68,45,71,65,58,56,47,50,56,49,51,54,53,42,50,57,37,51,51,50,39,72,73,44,87,49,68,66,35,32,51,53,30,52,54,50,43,56,54,47,53,52,51,47,52,52,53,68,74,49,84,76,85,66,95,64,38,47,80,75,54,72,71,68,66,47,77,36,72,57,39,63,79,53,30,45,52,41,72,74,61,74,80,59,96,45,93,38,55,54,92,53,64,43,69,68,25,53,54,50,47,56,53,52,49,54,34,17,74,78,46,83,56,41,53,68,44,77,41,49,99,59,85,72,66,94,24,65,34,34,47,50,40,51,46,50,71,59,40,47,67,58,27,47,74,72,66,31,66,46,54,58,49,37,50,57,53,54,52,53,58,60,61,77,77,112

Foldseek 3Di:
DQDPVNVVVVVLVVVLVCLQVDDDPDDDDDLVSLLVAFADLVLVLVLLVVLLVVLVVQLVPDPDPQLVVVSVVSNVVSVVVNVVSVPDDPDDVHHPLRSPDLADEAEQCLVLQQAQASDSPHPDQQGHPDGDPSNVRVQSNLVVSCVVPVLDRYHYHHPQQDDSHPSSNVSVCCSRCCVVCVVVVNNHPVSVVVVVVVVVVVVD

Radius of gyration: 18.93 Å; Cα contacts (8 Å, |Δi|>4): 208; chains: 1; bounding box: 40×45×58 Å

Organism: Streptococcus pneumoniae (NCBI:txid1313)

Nearest PDB structures (foldseek):
  1mft-assembly1_B  TM=9.324E-01  e=8.404E+00  Escherichia coli
  6weo-assembly5_L  TM=2.992E-01  e=5.748E+00  Mus musculus

InterPro domains:
  IPR027417 P-loop containing nucleoside triphosphate hydrolase [SSF52540] (9-192)
  IPR038718 SNF2-like, N-terminal domain superfamily [G3DSA:3.40.50.10810] (50-199)
  IPR052933 DNA Protection and Modification [PTHR41313] (3-198)
  IPR060542 Probable helicase domain [PF28555] (2-198)

Secondary structure (DSSP, 8-state):
---HHHHHHHHHHHHHHHHHHS--S-----HHHHTTSPPPHHHHHHHHHHHHHHHHHHHHH---HHHHHHHHHHHHHHHHHHHHHHH-----SS-GGGG----EEETTGGGG---PPP-SS-S-TT------HHHHHHHHHHHHHHHHTTT-SEEE--S----SSHHHHHHHHHHH-HHHHHHTT--SHHHHHHHHHHHHHTT-

Sequence (204 aa):
MTTKKDFVKARRKQFVSRIITGDYDAIVIGDSQFEKIPVSKERQMNYIEDKLNELREIKTHSENKYTVKEAEQSISGLEKQLEELQRFNRDSFIDFENLGIDFLFVDEAHHFKNIRPITGLGNVAGITNTTSKKNVDMEMKVRQIQEEHDFKNIVFATGTPVSNSISELYTMMNYIQPDILKRYQVDYFDSWVGVLEKFKTLWN